Protein AF-B8ACI4-F1 (afdb_monomer_lite)

Foldseek 3Di:
DDDFLLNVLLVQLVVLQVVLVVCVVVVVNVVSVVSPLSSVLSNVVSVCVDPVNVNLCPLVQDQLQDGDPVSCVNNVSPLVVLVVVLVVVCVVDVAQQWFDLDDLEIFGADDQDPVNDDPDLAQEEEADSRHGDHPPRDSLSYGYQHGYPVAERALVSLVVLLVSNVVCVVVVHRHYFYYHGRAEHSLLSQLSNCCVVVNAVASVRSNVSCCVRHVRHDYDPNSVVRRVVNVVVVVPPPPPDPPDDDDDDDDDDDDDDDDDDDDDDDDDDDDDDDDDDDDDDDDDDDDDDDDDDPDDDPVNVVVVVVVVVDDPDPPVVVVVVVVVVVVVVVVVVVVVVVVVVVVVVVVVVD

Structure (mmCIF, N/CA/C/O backbone):
data_AF-B8ACI4-F1
#
_entry.id   AF-B8ACI4-F1
#
loop_
_atom_site.group_PDB
_atom_site.id
_atom_site.type_symbol
_atom_site.label_atom_id
_atom_site.label_alt_id
_atom_site.label_comp_id
_atom_site.label_asym_id
_atom_site.label_entity_id
_atom_site.label_seq_id
_atom_site.pdbx_PDB_ins_code
_atom_site.Cartn_x
_atom_site.Cartn_y
_atom_site.Cartn_z
_atom_site.occupancy
_atom_site.B_iso_or_equiv
_atom_site.auth_seq_id
_atom_site.auth_comp_id
_atom_site.auth_asym_id
_atom_site.auth_atom_id
_atom_site.pdbx_PDB_model_num
ATOM 1 N N . MET A 1 1 ? 10.944 17.095 2.964 1.00 40.41 1 MET A N 1
ATOM 2 C CA . MET A 1 1 ? 9.951 16.377 2.132 1.00 40.41 1 MET A CA 1
ATOM 3 C C . MET A 1 1 ? 10.634 15.151 1.551 1.00 40.41 1 MET A C 1
ATOM 5 O O . MET A 1 1 ? 11.630 15.317 0.860 1.00 40.41 1 MET A O 1
ATOM 9 N N . GLY A 1 2 ? 10.190 13.939 1.897 1.00 54.84 2 GLY A N 1
ATOM 10 C CA . GLY A 1 2 ? 10.775 12.715 1.337 1.00 54.84 2 GLY A CA 1
ATOM 11 C C . GLY A 1 2 ? 10.623 12.677 -0.185 1.00 54.84 2 GLY A C 1
ATOM 12 O O . GLY A 1 2 ? 9.657 13.221 -0.725 1.00 54.84 2 GLY A O 1
ATOM 13 N N . TRP A 1 3 ? 11.580 12.070 -0.885 1.00 63.47 3 TRP A N 1
ATOM 14 C CA . TRP A 1 3 ? 11.459 11.849 -2.323 1.00 63.47 3 TRP A CA 1
ATOM 15 C C . TRP A 1 3 ? 10.308 10.867 -2.573 1.00 63.47 3 TRP A C 1
ATOM 17 O O . TRP A 1 3 ? 10.369 9.719 -2.140 1.00 63.47 3 TRP A O 1
ATOM 27 N N . GLY A 1 4 ? 9.238 11.327 -3.226 1.00 81.44 4 GLY A N 1
ATOM 28 C CA . GLY A 1 4 ? 8.131 10.459 -3.631 1.00 81.44 4 GLY A CA 1
ATOM 29 C C . GLY A 1 4 ? 8.577 9.433 -4.673 1.00 81.44 4 GLY A C 1
ATOM 30 O O . GLY A 1 4 ? 9.551 9.663 -5.398 1.00 81.44 4 GLY A O 1
ATOM 31 N N . ILE A 1 5 ? 7.842 8.322 -4.771 1.00 85.69 5 ILE A N 1
ATOM 32 C CA . ILE A 1 5 ? 8.152 7.224 -5.699 1.00 85.69 5 ILE A CA 1
ATOM 33 C C . ILE A 1 5 ? 8.361 7.717 -7.138 1.00 85.69 5 ILE A C 1
ATOM 35 O O . ILE A 1 5 ? 9.310 7.286 -7.785 1.00 85.69 5 ILE A O 1
ATOM 39 N N . SER A 1 6 ? 7.572 8.689 -7.605 1.00 89.75 6 SER A N 1
ATOM 40 C CA . SER A 1 6 ? 7.694 9.231 -8.962 1.00 89.75 6 SER A CA 1
ATOM 41 C C . SER A 1 6 ? 9.088 9.798 -9.238 1.00 89.75 6 SER A C 1
ATOM 43 O O . SER A 1 6 ? 9.706 9.465 -10.241 1.00 89.75 6 SER A O 1
ATOM 45 N N . ARG A 1 7 ? 9.658 10.582 -8.314 1.00 91.31 7 ARG A N 1
ATOM 46 C CA . ARG A 1 7 ? 10.998 11.173 -8.493 1.00 91.31 7 ARG A CA 1
ATOM 47 C C . ARG A 1 7 ? 12.096 10.114 -8.453 1.00 91.31 7 ARG A C 1
ATOM 49 O O . ARG A 1 7 ? 13.023 10.173 -9.253 1.00 91.31 7 ARG A O 1
ATOM 56 N N . LEU A 1 8 ? 11.985 9.141 -7.545 1.00 91.50 8 LEU A N 1
ATOM 57 C CA . LEU A 1 8 ? 12.956 8.047 -7.428 1.00 91.50 8 LEU A CA 1
ATOM 58 C C . LEU A 1 8 ? 12.958 7.160 -8.675 1.00 91.50 8 LEU A C 1
ATOM 60 O O . LEU A 1 8 ? 14.020 6.825 -9.196 1.00 91.50 8 LEU A O 1
ATOM 64 N N . ILE A 1 9 ? 11.776 6.794 -9.167 1.00 92.62 9 ILE A N 1
ATOM 65 C CA . ILE A 1 9 ? 11.640 5.978 -10.371 1.00 92.62 9 ILE A CA 1
ATOM 66 C C . ILE A 1 9 ? 12.042 6.782 -11.618 1.00 92.62 9 ILE A C 1
ATOM 68 O O . ILE A 1 9 ? 12.730 6.243 -12.480 1.00 92.62 9 ILE A O 1
ATOM 72 N N . GLY A 1 10 ? 11.717 8.077 -11.690 1.00 94.00 10 GLY A N 1
ATOM 73 C CA . GLY A 1 10 ? 12.166 8.961 -12.768 1.00 94.00 10 GLY A CA 1
ATOM 74 C C . GLY A 1 10 ? 13.691 9.101 -12.834 1.00 94.00 10 GLY A C 1
ATOM 75 O O . GLY A 1 10 ? 14.270 9.011 -13.914 1.00 94.00 10 GLY A O 1
ATOM 76 N N . LEU A 1 11 ? 14.364 9.230 -11.685 1.00 94.81 11 LEU A N 1
ATOM 77 C CA . LEU A 1 11 ? 15.829 9.236 -11.630 1.00 94.81 11 LEU A CA 1
ATOM 78 C C . LEU A 1 11 ? 16.411 7.898 -12.107 1.00 94.81 11 LEU A C 1
ATOM 80 O O . LEU A 1 11 ? 17.353 7.887 -12.897 1.00 94.81 11 LEU A O 1
ATOM 84 N N . LYS A 1 12 ? 15.829 6.769 -11.682 1.00 93.31 12 LYS A N 1
ATOM 85 C CA . LYS A 1 12 ? 16.231 5.442 -12.175 1.00 93.31 12 LYS A CA 1
ATOM 86 C C . LYS A 1 12 ? 16.066 5.318 -13.689 1.00 93.31 12 LYS A C 1
ATOM 88 O O . LYS A 1 12 ? 16.959 4.784 -14.338 1.00 93.31 12 LYS A O 1
ATOM 93 N N . ALA A 1 13 ? 14.975 5.843 -14.249 1.00 94.50 13 ALA A N 1
ATOM 94 C CA . ALA A 1 13 ? 14.750 5.853 -15.692 1.00 94.50 13 ALA A CA 1
ATOM 95 C C . ALA A 1 13 ? 15.876 6.594 -16.430 1.00 94.50 13 ALA A C 1
ATOM 97 O O . ALA A 1 13 ? 16.429 6.059 -17.392 1.00 94.50 13 ALA A O 1
ATOM 98 N N . ALA A 1 14 ? 16.266 7.775 -15.937 1.00 95.69 14 ALA A N 1
ATOM 99 C CA . ALA A 1 14 ? 17.363 8.558 -16.506 1.00 95.69 14 ALA A CA 1
ATOM 100 C C . ALA A 1 14 ? 18.716 7.832 -16.402 1.00 95.69 14 ALA A C 1
ATOM 102 O O . ALA A 1 14 ? 19.470 7.800 -17.371 1.00 95.69 14 ALA A O 1
ATOM 103 N N . VAL A 1 15 ? 19.011 7.195 -15.263 1.00 95.44 15 VAL A N 1
ATOM 104 C CA . VAL A 1 15 ? 20.242 6.404 -15.087 1.00 95.44 15 VAL A CA 1
ATOM 105 C C . VAL A 1 15 ? 20.284 5.229 -16.064 1.00 95.44 15 VAL A C 1
ATOM 107 O O . VAL A 1 15 ? 21.291 5.049 -16.745 1.00 95.44 15 VAL A O 1
ATOM 110 N N . PHE A 1 16 ? 19.199 4.458 -16.185 1.00 94.88 16 PHE A N 1
ATOM 111 C CA . PHE A 1 16 ? 19.144 3.346 -17.138 1.00 94.88 16 PHE A CA 1
ATOM 112 C C . PHE A 1 16 ? 19.296 3.810 -18.584 1.00 94.88 16 PHE A C 1
ATOM 114 O O . PHE A 1 16 ? 20.005 3.153 -19.341 1.00 94.88 16 PHE A O 1
ATOM 121 N N . LEU A 1 17 ? 18.713 4.954 -18.949 1.00 95.00 17 LEU A N 1
ATOM 122 C CA . LEU A 1 17 ? 18.869 5.519 -20.288 1.00 95.00 17 LEU A CA 1
ATOM 123 C C . LEU A 1 17 ? 20.322 5.921 -20.570 1.00 95.00 17 LEU A C 1
ATOM 125 O O . LEU A 1 17 ? 20.861 5.576 -21.619 1.00 95.00 17 LEU A O 1
ATOM 129 N N . SER A 1 18 ? 20.982 6.592 -19.623 1.00 94.31 18 SER A N 1
ATOM 130 C CA . SER A 1 18 ? 22.388 6.995 -19.752 1.00 94.31 18 SER A CA 1
ATOM 131 C C . SER A 1 18 ? 23.327 5.793 -19.877 1.00 94.31 18 SER A C 1
ATOM 133 O O . SER A 1 18 ? 24.224 5.788 -20.718 1.00 94.31 18 SER A O 1
ATOM 135 N N . VAL A 1 19 ? 23.103 4.746 -19.076 1.00 94.00 19 VAL A N 1
ATOM 136 C CA . VAL A 1 19 ? 23.884 3.500 -19.146 1.00 94.00 19 VAL A CA 1
ATOM 137 C C . VAL A 1 19 ? 23.613 2.762 -20.460 1.00 94.00 19 VAL A C 1
ATOM 139 O O . VAL A 1 19 ? 24.549 2.281 -21.097 1.00 94.00 19 VAL A O 1
ATOM 142 N N . ALA A 1 20 ? 22.359 2.720 -20.917 1.00 92.88 20 ALA A N 1
ATOM 143 C CA . ALA A 1 20 ? 22.004 2.126 -22.202 1.00 92.88 20 ALA A CA 1
ATOM 144 C C . ALA A 1 20 ? 22.671 2.849 -23.379 1.00 92.88 20 ALA A C 1
ATOM 146 O O . ALA A 1 20 ? 23.167 2.189 -24.295 1.00 92.88 20 ALA A O 1
ATOM 147 N N . TYR A 1 21 ? 22.714 4.184 -23.337 1.00 93.00 21 TYR A N 1
ATOM 148 C CA . TYR A 1 21 ? 23.402 5.011 -24.325 1.00 93.00 21 TYR A CA 1
ATOM 149 C C . TYR A 1 21 ? 24.909 4.736 -24.329 1.00 93.00 21 TYR A C 1
ATOM 151 O O . TYR A 1 21 ? 25.497 4.555 -25.393 1.00 93.00 21 TYR A O 1
ATOM 159 N N . PHE A 1 22 ? 25.532 4.624 -23.152 1.00 92.81 22 PHE A N 1
ATOM 160 C CA . PHE A 1 22 ? 26.946 4.267 -23.039 1.00 92.81 22 PHE A CA 1
ATOM 161 C C . PHE A 1 22 ? 27.249 2.892 -23.655 1.00 92.81 22 PHE A C 1
ATOM 163 O O . PHE A 1 22 ? 28.165 2.782 -24.464 1.00 92.81 22 PHE A O 1
ATOM 170 N N . PHE A 1 23 ? 26.451 1.862 -23.355 1.00 91.62 23 PHE A N 1
ATOM 171 C CA . PHE A 1 23 ? 26.631 0.536 -23.961 1.00 91.62 23 PHE A CA 1
ATOM 172 C C . PHE A 1 23 ? 26.368 0.520 -25.466 1.00 91.62 23 PHE A C 1
ATOM 174 O O . PHE A 1 23 ? 27.063 -0.179 -26.199 1.00 91.62 23 PHE A O 1
ATOM 181 N N . HIS A 1 24 ? 25.412 1.319 -25.941 1.00 89.19 24 HIS A N 1
ATOM 182 C CA . HIS A 1 24 ? 25.164 1.472 -27.371 1.00 89.19 24 HIS A CA 1
ATOM 183 C C . HIS A 1 24 ? 26.378 2.074 -28.096 1.00 89.19 24 HIS A C 1
ATOM 185 O O . HIS A 1 24 ? 26.711 1.639 -29.190 1.00 89.19 24 HIS A O 1
ATOM 191 N N . ARG A 1 25 ? 27.094 3.016 -27.464 1.00 91.06 25 ARG A N 1
ATOM 192 C CA . ARG A 1 25 ? 28.338 3.607 -27.997 1.00 91.06 25 ARG A CA 1
ATOM 193 C C . ARG A 1 25 ? 29.528 2.642 -28.026 1.00 91.06 25 ARG A C 1
ATOM 195 O O . ARG A 1 25 ? 30.501 2.940 -28.708 1.00 91.06 25 ARG A O 1
ATOM 202 N N . LEU A 1 26 ? 29.465 1.541 -27.280 1.00 91.62 26 LEU A N 1
ATOM 203 C CA . LEU A 1 26 ? 30.473 0.475 -27.256 1.00 91.62 26 LEU A CA 1
ATOM 204 C C . LEU A 1 26 ? 30.094 -0.713 -28.163 1.00 91.62 26 LEU A C 1
ATOM 206 O O . LEU A 1 26 ? 30.640 -1.799 -27.992 1.00 91.62 26 LEU A O 1
ATOM 210 N N . ASP A 1 27 ? 29.111 -0.540 -29.055 1.00 89.00 27 ASP A N 1
ATOM 211 C CA . ASP A 1 27 ? 28.550 -1.586 -29.924 1.00 89.00 27 ASP A CA 1
ATOM 212 C C . ASP A 1 27 ? 27.963 -2.804 -29.170 1.00 89.00 27 ASP A C 1
ATOM 214 O O . ASP A 1 27 ? 27.662 -3.847 -29.752 1.00 89.00 27 ASP A O 1
ATOM 218 N N . MET A 1 28 ? 27.691 -2.666 -27.865 1.00 87.00 28 MET A N 1
ATOM 219 C CA . MET A 1 28 ? 27.066 -3.691 -27.018 1.00 87.00 28 MET A CA 1
ATOM 220 C C . MET A 1 28 ? 25.531 -3.614 -27.078 1.00 87.00 28 MET A C 1
ATOM 222 O O . MET A 1 28 ? 24.841 -3.456 -26.065 1.00 87.00 28 MET A O 1
ATOM 226 N N . THR A 1 29 ? 24.970 -3.711 -28.284 1.00 83.44 29 THR A N 1
ATOM 227 C CA . THR A 1 29 ? 23.533 -3.498 -28.545 1.00 83.44 29 THR A CA 1
ATOM 228 C C . THR A 1 29 ? 22.624 -4.468 -27.786 1.00 83.44 29 THR A C 1
ATOM 230 O O . THR A 1 29 ? 21.594 -4.048 -27.258 1.00 83.44 29 THR A O 1
ATOM 233 N N . LEU A 1 30 ? 23.036 -5.731 -27.631 1.00 88.50 30 LEU A N 1
ATOM 234 C CA . LEU A 1 30 ? 22.281 -6.759 -26.903 1.00 88.50 30 LEU A CA 1
ATOM 235 C C . LEU A 1 30 ? 22.032 -6.393 -25.428 1.00 88.50 30 LEU A C 1
ATOM 237 O O . LEU A 1 30 ? 20.969 -6.696 -24.892 1.00 88.50 30 LEU A O 1
ATOM 241 N N . LEU A 1 31 ? 22.972 -5.693 -24.785 1.00 86.25 31 LEU A N 1
ATOM 242 C CA . LEU A 1 31 ? 22.821 -5.232 -23.401 1.00 86.25 31 LEU A CA 1
ATOM 243 C C . LEU A 1 31 ? 22.019 -3.922 -23.303 1.00 86.25 31 LEU A C 1
ATOM 245 O O . LEU A 1 31 ? 21.396 -3.645 -22.279 1.00 86.25 31 LEU A O 1
ATOM 249 N N . SER A 1 32 ? 22.003 -3.122 -24.372 1.00 88.38 32 SER A N 1
ATOM 250 C CA . SER A 1 32 ? 21.311 -1.831 -24.416 1.00 88.38 32 SER A CA 1
ATOM 251 C C . SER A 1 32 ? 19.783 -1.983 -24.468 1.00 88.38 32 SER A C 1
ATOM 253 O O . SER A 1 32 ? 19.078 -1.313 -23.714 1.00 88.38 32 SER A O 1
ATOM 255 N N . PHE A 1 33 ? 19.253 -2.913 -25.274 1.00 90.50 33 PHE A N 1
ATOM 256 C CA . PHE A 1 33 ? 17.802 -3.125 -25.418 1.00 90.50 33 PHE A CA 1
ATOM 257 C C . PHE A 1 33 ? 17.032 -3.334 -24.096 1.00 90.50 33 PHE A C 1
ATOM 259 O O . PHE A 1 33 ? 16.065 -2.601 -23.866 1.00 90.50 33 PHE A O 1
ATOM 266 N N . PRO A 1 34 ? 17.419 -4.262 -23.194 1.00 92.81 34 PRO A N 1
ATOM 267 C CA . PRO A 1 34 ? 16.704 -4.451 -21.930 1.00 92.81 34 PRO A CA 1
ATOM 268 C C . PRO A 1 34 ? 16.800 -3.233 -20.999 1.00 92.81 34 PRO A C 1
ATOM 270 O O . PRO A 1 34 ? 15.865 -2.970 -20.243 1.00 92.81 34 PRO A O 1
ATOM 273 N N . LEU A 1 35 ? 17.888 -2.455 -21.069 1.00 93.00 35 LEU A N 1
ATOM 274 C CA . LEU A 1 35 ? 18.042 -1.224 -20.288 1.00 93.00 35 LEU A CA 1
ATOM 275 C C . LEU A 1 35 ? 17.147 -0.095 -20.810 1.00 93.00 35 LEU A C 1
ATOM 277 O O . LEU A 1 35 ? 16.530 0.605 -20.007 1.00 93.00 35 LEU A O 1
ATOM 281 N N . ILE A 1 36 ? 17.025 0.056 -22.133 1.00 94.00 36 ILE A N 1
ATOM 282 C CA . ILE A 1 36 ? 16.074 0.997 -22.747 1.00 94.00 36 ILE A CA 1
ATOM 283 C C . ILE A 1 36 ? 14.650 0.610 -22.351 1.00 94.00 36 ILE A C 1
ATOM 285 O O . ILE A 1 36 ? 13.890 1.458 -21.891 1.00 94.00 36 ILE A O 1
ATOM 289 N N . TYR A 1 37 ? 14.305 -0.675 -22.458 1.00 94.75 37 TYR A N 1
ATOM 290 C CA . TYR A 1 37 ? 13.001 -1.179 -22.040 1.00 94.75 37 TYR A CA 1
ATOM 291 C C . TYR A 1 37 ? 12.707 -0.856 -20.567 1.00 94.75 37 TYR A C 1
ATOM 293 O O . TYR A 1 37 ? 11.690 -0.235 -20.258 1.00 94.75 37 TYR A O 1
ATOM 301 N N . ALA A 1 38 ? 13.630 -1.183 -19.657 1.00 95.06 38 ALA A N 1
ATOM 302 C CA . ALA A 1 38 ? 13.493 -0.859 -18.240 1.00 95.06 38 ALA A CA 1
ATOM 303 C C . ALA A 1 38 ? 13.378 0.656 -17.987 1.00 95.06 38 ALA A C 1
ATOM 305 O O . ALA A 1 38 ? 12.610 1.072 -17.118 1.00 95.06 38 ALA A O 1
ATOM 306 N N . SER A 1 39 ? 14.099 1.483 -18.753 1.00 96.12 39 SER A N 1
ATOM 307 C CA . SER A 1 39 ? 14.020 2.945 -18.679 1.00 96.12 39 SER A CA 1
ATOM 308 C C . SER A 1 39 ? 12.643 3.471 -19.093 1.00 96.12 39 SER A C 1
ATOM 310 O O . SER A 1 39 ? 12.045 4.251 -18.352 1.00 96.12 39 SER A O 1
ATOM 312 N N . VAL A 1 40 ? 12.097 3.000 -20.220 1.00 96.12 40 VAL A N 1
ATOM 313 C CA . VAL A 1 40 ? 10.762 3.393 -20.702 1.00 96.12 40 VAL A CA 1
ATOM 314 C C . VAL A 1 40 ? 9.689 3.002 -19.688 1.00 96.12 40 VAL A C 1
ATOM 316 O O . VAL A 1 40 ? 8.864 3.835 -19.313 1.00 96.12 40 VAL A O 1
ATOM 319 N N . ILE A 1 41 ? 9.729 1.769 -19.177 1.00 96.06 41 ILE A N 1
ATOM 320 C CA . ILE A 1 41 ? 8.775 1.310 -18.161 1.00 96.06 41 ILE A CA 1
ATOM 321 C C . ILE A 1 41 ? 8.901 2.122 -16.867 1.00 96.06 41 ILE A C 1
ATOM 323 O O . ILE A 1 41 ? 7.888 2.533 -16.297 1.00 96.06 41 ILE A O 1
ATOM 327 N N . ALA A 1 42 ? 10.121 2.417 -16.412 1.00 95.19 42 ALA A N 1
ATOM 328 C CA . ALA A 1 42 ? 10.331 3.280 -15.254 1.00 95.19 42 ALA A CA 1
ATOM 329 C C . ALA A 1 42 ? 9.772 4.693 -15.496 1.00 95.19 42 ALA A C 1
ATOM 331 O O . ALA A 1 42 ? 9.096 5.240 -14.627 1.00 95.19 42 ALA A O 1
ATOM 332 N N . LEU A 1 43 ? 9.966 5.277 -16.679 1.00 95.81 43 LEU A N 1
ATOM 333 C CA . LEU A 1 43 ? 9.394 6.581 -17.012 1.00 95.81 43 LEU A CA 1
ATOM 334 C C . LEU A 1 43 ? 7.857 6.560 -16.966 1.00 95.81 43 LEU A C 1
ATOM 336 O O . LEU A 1 43 ? 7.257 7.450 -16.363 1.00 95.81 43 LEU A O 1
ATOM 340 N N . LEU A 1 44 ? 7.221 5.524 -17.519 1.00 95.31 44 LEU A N 1
ATOM 341 C CA . LEU A 1 44 ? 5.765 5.355 -17.461 1.00 95.31 44 LEU A CA 1
ATOM 342 C C . LEU A 1 44 ? 5.258 5.258 -16.016 1.00 95.31 44 LEU A C 1
ATOM 344 O O . LEU A 1 44 ? 4.319 5.961 -15.641 1.00 95.31 44 LEU A O 1
ATOM 348 N N . VAL A 1 45 ? 5.909 4.446 -15.177 1.00 94.75 45 VAL A N 1
ATOM 349 C CA . VAL A 1 45 ? 5.564 4.322 -13.751 1.00 94.75 45 VAL A CA 1
ATOM 350 C C . VAL A 1 45 ? 5.803 5.638 -13.003 1.00 94.75 45 VAL A C 1
ATOM 352 O O . VAL A 1 45 ? 5.009 6.018 -12.143 1.00 94.75 45 VAL A O 1
ATOM 355 N N . SER A 1 46 ? 6.865 6.374 -13.333 1.00 94.50 46 SER A N 1
ATOM 356 C CA . SER A 1 46 ? 7.149 7.699 -12.768 1.00 94.50 46 SER A CA 1
ATOM 357 C C . SER A 1 46 ? 6.016 8.690 -13.052 1.00 94.50 46 SER A C 1
ATOM 359 O O . SER A 1 46 ? 5.533 9.353 -12.132 1.00 94.50 46 SER A O 1
ATOM 361 N N . ILE A 1 47 ? 5.545 8.734 -14.301 1.00 94.31 47 ILE A N 1
ATOM 362 C CA . ILE A 1 47 ? 4.430 9.586 -14.727 1.00 94.31 47 ILE A CA 1
ATOM 363 C C . ILE A 1 47 ? 3.137 9.155 -14.026 1.00 94.31 47 ILE A C 1
ATOM 365 O O . ILE A 1 47 ? 2.492 9.971 -13.372 1.00 94.31 47 ILE A O 1
ATOM 369 N N . ALA A 1 48 ? 2.777 7.871 -14.079 1.00 94.00 48 ALA A N 1
ATOM 370 C CA . ALA A 1 48 ? 1.527 7.384 -13.490 1.00 94.00 48 ALA A CA 1
ATOM 371 C C . ALA A 1 48 ? 1.474 7.500 -11.962 1.00 94.00 48 ALA A C 1
ATOM 373 O O . ALA A 1 48 ? 0.397 7.661 -11.391 1.00 94.00 48 ALA A O 1
ATOM 374 N N . SER A 1 49 ? 2.627 7.451 -11.295 1.00 92.69 49 SER A N 1
ATOM 375 C CA . SER A 1 49 ? 2.730 7.639 -9.847 1.00 92.69 49 SER A CA 1
ATOM 376 C C . SER A 1 49 ? 2.903 9.101 -9.428 1.00 92.69 49 SER A C 1
ATOM 378 O O . SER A 1 49 ? 3.093 9.366 -8.239 1.00 92.69 49 SER A O 1
ATOM 380 N N . HIS A 1 50 ? 2.872 10.066 -10.355 1.00 91.75 50 HIS A N 1
ATOM 381 C CA . HIS A 1 50 ? 2.964 11.501 -10.070 1.00 91.75 50 HIS A CA 1
ATOM 382 C C . HIS A 1 50 ? 1.714 12.009 -9.315 1.00 91.75 50 HIS A C 1
ATOM 384 O O . HIS A 1 50 ? 0.623 11.529 -9.607 1.00 91.75 50 HIS A O 1
ATOM 390 N N . PRO A 1 51 ? 1.809 12.991 -8.380 1.00 86.81 51 PRO A N 1
ATOM 391 C CA . PRO A 1 51 ? 0.663 13.403 -7.555 1.00 86.81 51 PRO A CA 1
ATOM 392 C C . PRO A 1 51 ? -0.534 13.912 -8.348 1.00 86.81 51 PRO A C 1
ATOM 394 O O . PRO A 1 51 ? -1.660 13.773 -7.899 1.00 86.81 51 PRO A O 1
ATOM 397 N N . SER A 1 52 ? -0.272 14.528 -9.497 1.00 87.44 52 SER A N 1
ATOM 398 C CA . SER A 1 52 ? -1.309 15.102 -10.354 1.00 87.44 52 SER A CA 1
ATOM 399 C C . SER A 1 52 ? -2.035 14.063 -11.210 1.00 87.44 52 SER A C 1
ATOM 401 O O . SER A 1 52 ? -3.075 14.389 -11.762 1.00 87.44 52 SER A O 1
ATOM 403 N N . ILE A 1 53 ? -1.467 12.862 -11.370 1.00 89.19 53 ILE A N 1
ATOM 404 C CA . ILE A 1 53 ? -2.023 11.800 -12.223 1.00 89.19 53 ILE A CA 1
ATOM 405 C C . ILE A 1 53 ? -2.583 10.673 -11.358 1.00 89.19 53 ILE A C 1
ATOM 407 O O . ILE A 1 53 ? -3.719 10.271 -11.569 1.00 89.19 53 ILE A O 1
ATOM 411 N N . ASP A 1 54 ? -1.786 10.187 -10.400 1.00 89.44 54 ASP A N 1
ATOM 412 C CA . ASP A 1 54 ? -2.146 9.172 -9.403 1.00 89.44 54 ASP A CA 1
ATOM 413 C C . ASP A 1 54 ? -3.008 8.029 -9.969 1.00 89.44 54 ASP A C 1
ATOM 415 O O . ASP A 1 54 ? -4.146 7.813 -9.559 1.00 89.44 54 ASP A O 1
ATOM 419 N N . LEU A 1 55 ? -2.457 7.297 -10.946 1.00 91.69 55 LEU A N 1
ATOM 420 C CA . LEU A 1 55 ? -3.150 6.217 -11.653 1.00 91.69 55 LEU A CA 1
ATOM 421 C C . LEU A 1 55 ? -2.630 4.835 -11.209 1.00 91.69 55 LEU A C 1
ATOM 423 O O . LEU A 1 55 ? -1.842 4.214 -11.927 1.00 91.69 55 LEU A O 1
ATOM 427 N N . PRO A 1 56 ? -3.035 4.314 -10.031 1.00 89.88 56 PRO A N 1
ATOM 428 C CA . PRO A 1 56 ? -2.581 3.013 -9.524 1.00 89.88 56 PRO A CA 1
ATOM 429 C C . PRO A 1 56 ? -3.076 1.830 -10.366 1.00 89.88 56 PRO A C 1
ATOM 431 O O . PRO A 1 56 ? -2.518 0.738 -10.290 1.00 89.88 56 PRO A O 1
ATOM 434 N N . LEU A 1 57 ? -4.092 2.047 -11.207 1.00 90.75 57 LEU A N 1
ATOM 435 C CA . LEU A 1 57 ? -4.631 1.045 -12.126 1.00 90.75 57 LEU A CA 1
ATOM 436 C C . LEU A 1 57 ? -3.712 0.748 -13.319 1.00 90.75 57 LEU A C 1
ATOM 438 O O . LEU A 1 57 ? -3.963 -0.225 -14.024 1.00 90.75 57 LEU A O 1
ATOM 442 N N . LEU A 1 58 ? -2.643 1.530 -13.537 1.00 92.75 58 LEU A N 1
ATOM 443 C CA . LEU A 1 58 ? -1.712 1.332 -14.656 1.00 92.75 58 LEU A CA 1
ATOM 444 C C . LEU A 1 58 ? -1.184 -0.110 -14.725 1.00 92.75 58 LEU A C 1
ATOM 446 O O . LEU A 1 58 ? -1.090 -0.683 -15.806 1.00 92.75 58 LEU A O 1
ATOM 450 N N . LEU A 1 59 ? -0.861 -0.702 -13.572 1.00 92.50 59 LEU A N 1
ATOM 451 C CA . LEU A 1 59 ? -0.317 -2.059 -13.500 1.00 92.50 59 LEU A CA 1
ATOM 452 C C . LEU A 1 59 ? -1.381 -3.138 -13.756 1.00 92.50 59 LEU A C 1
ATOM 454 O O . LEU A 1 59 ? -1.052 -4.316 -13.792 1.00 92.50 59 LEU A O 1
ATOM 458 N N . GLY A 1 60 ? -2.656 -2.782 -13.916 1.00 91.31 60 GLY A N 1
ATOM 459 C CA . GLY A 1 60 ? -3.722 -3.736 -14.219 1.00 91.31 60 GLY A CA 1
ATOM 460 C C . GLY A 1 60 ? -4.046 -4.701 -13.077 1.00 91.31 60 GLY A C 1
ATOM 461 O O . GLY A 1 60 ? -4.555 -5.788 -13.338 1.00 91.31 60 GLY A O 1
ATOM 462 N N . LYS A 1 61 ? -3.738 -4.341 -11.822 1.00 93.94 61 LYS A N 1
ATOM 463 C CA . LYS A 1 61 ? -4.100 -5.157 -10.657 1.00 93.94 61 LYS A CA 1
ATOM 464 C C . LYS A 1 61 ? -5.623 -5.226 -10.534 1.00 93.94 61 LYS A C 1
ATOM 466 O O . LYS A 1 61 ? -6.278 -4.197 -10.371 1.00 93.94 61 LYS A O 1
ATOM 471 N N . GLY A 1 62 ? -6.170 -6.436 -10.619 1.00 90.44 62 GLY A N 1
ATOM 472 C CA . GLY A 1 62 ? -7.603 -6.676 -10.480 1.00 90.44 62 GLY A CA 1
ATOM 473 C C . GLY A 1 62 ? -8.101 -6.463 -9.050 1.00 90.44 62 GLY A C 1
ATOM 474 O O . GLY A 1 62 ? -7.323 -6.416 -8.096 1.00 90.44 62 GLY A O 1
ATOM 475 N N . SER A 1 63 ? -9.423 -6.408 -8.878 1.00 89.38 63 SER A N 1
ATOM 476 C CA . SER A 1 63 ? -10.064 -6.380 -7.553 1.00 89.38 63 SER A CA 1
ATOM 477 C C . SER A 1 63 ? -9.751 -7.629 -6.721 1.00 89.38 63 SER A C 1
ATOM 479 O O . SER A 1 63 ? -9.651 -7.542 -5.499 1.00 89.38 63 SER A O 1
ATOM 481 N N . ASN A 1 64 ? -9.516 -8.766 -7.383 1.00 89.06 64 ASN A N 1
ATOM 482 C CA . ASN A 1 64 ? -9.046 -10.007 -6.773 1.00 89.06 64 ASN A CA 1
ATOM 483 C C . ASN A 1 64 ? -7.536 -10.009 -6.466 1.00 89.06 64 ASN A C 1
ATOM 485 O O . ASN A 1 64 ? -7.016 -11.011 -5.988 1.00 89.06 64 ASN A O 1
ATOM 489 N N . GLY A 1 65 ? -6.813 -8.923 -6.752 1.00 88.56 65 GLY A N 1
ATOM 490 C CA . GLY A 1 65 ? -5.393 -8.773 -6.442 1.00 88.56 65 GLY A CA 1
ATOM 491 C C . GLY A 1 65 ? -4.441 -9.552 -7.349 1.00 88.56 65 GLY A C 1
ATOM 492 O O . GLY A 1 65 ? -3.245 -9.604 -7.061 1.00 88.56 65 GLY A O 1
ATOM 493 N N . SER A 1 66 ? -4.941 -10.148 -8.432 1.00 92.12 66 SER A N 1
ATOM 494 C CA . SER A 1 66 ? -4.123 -10.805 -9.452 1.00 92.12 66 SER A CA 1
ATOM 495 C C . SER A 1 66 ? -3.731 -9.831 -10.565 1.00 92.12 66 SER A C 1
ATOM 497 O O . SER A 1 66 ? -4.431 -8.854 -10.840 1.00 92.12 66 SER A O 1
ATOM 499 N N . PHE A 1 67 ? -2.608 -10.122 -11.222 1.00 93.62 67 PHE A N 1
ATOM 500 C CA . PHE A 1 67 ? -2.167 -9.406 -12.417 1.00 93.62 67 PHE A CA 1
ATOM 501 C C . PHE A 1 67 ? -2.438 -10.245 -13.667 1.00 93.62 67 PHE A C 1
ATOM 503 O O . PHE A 1 67 ? -2.137 -11.442 -13.665 1.00 93.62 67 PHE A O 1
ATOM 510 N N . PRO A 1 68 ? -2.949 -9.641 -14.749 1.00 94.38 68 PRO A N 1
ATOM 511 C CA . PRO A 1 68 ? -3.046 -10.316 -16.033 1.00 94.38 68 PRO A CA 1
ATOM 512 C C . PRO A 1 68 ? -1.650 -10.569 -16.623 1.00 94.38 68 PRO A C 1
ATOM 514 O O . PRO A 1 68 ? -0.701 -9.830 -16.356 1.00 94.38 68 PRO A O 1
ATOM 517 N N . VAL A 1 69 ? -1.527 -11.589 -17.477 1.00 94.50 69 VAL A N 1
ATOM 518 C CA . VAL A 1 69 ? -0.241 -11.996 -18.081 1.00 94.50 69 VAL A CA 1
ATOM 519 C C . VAL A 1 69 ? 0.429 -10.845 -18.841 1.00 94.50 69 VAL A C 1
ATOM 521 O O . VAL A 1 69 ? 1.640 -10.664 -18.735 1.00 94.50 69 VAL A O 1
ATOM 524 N N . TRP A 1 70 ? -0.348 -10.014 -19.544 1.00 94.69 70 TRP A N 1
ATOM 525 C CA . TRP A 1 70 ? 0.191 -8.854 -20.262 1.00 94.69 70 TRP A CA 1
ATOM 526 C C . TRP A 1 70 ? 0.884 -7.856 -19.323 1.00 94.69 70 TRP A C 1
ATOM 528 O O . TRP A 1 70 ? 1.897 -7.271 -19.703 1.00 94.69 70 TRP A O 1
ATOM 538 N N . SER A 1 71 ? 0.385 -7.693 -18.092 1.00 94.44 71 SER A N 1
ATOM 539 C CA . SER A 1 71 ? 0.978 -6.785 -17.106 1.00 94.44 71 SER A CA 1
ATOM 540 C C . SER A 1 71 ? 2.316 -7.326 -16.621 1.00 94.44 71 SER A C 1
ATOM 542 O O . SER A 1 71 ? 3.298 -6.589 -16.573 1.00 94.44 71 SER A O 1
ATOM 544 N N . TRP A 1 72 ? 2.397 -8.635 -16.373 1.00 93.81 72 TRP A N 1
ATOM 545 C CA . TRP A 1 72 ? 3.662 -9.284 -16.047 1.00 93.81 72 TRP A CA 1
ATOM 546 C C . TRP A 1 72 ? 4.699 -9.133 -17.153 1.00 93.81 72 TRP A C 1
ATOM 548 O O . TRP A 1 72 ? 5.851 -8.856 -16.846 1.00 93.81 72 TRP A O 1
ATOM 558 N N . ILE A 1 73 ? 4.312 -9.261 -18.423 1.00 93.56 73 ILE A N 1
ATOM 559 C CA . ILE A 1 73 ? 5.242 -9.094 -19.545 1.00 93.56 73 ILE A CA 1
ATOM 560 C C . ILE A 1 73 ? 5.711 -7.636 -19.619 1.00 93.56 73 ILE A C 1
ATOM 562 O O . ILE A 1 73 ? 6.913 -7.379 -19.528 1.00 93.56 73 ILE A O 1
ATOM 566 N N . MET A 1 74 ? 4.771 -6.691 -19.698 1.00 94.38 74 MET A N 1
ATOM 567 C CA . MET A 1 74 ? 5.040 -5.269 -19.939 1.00 94.38 74 MET A CA 1
ATOM 568 C C . MET A 1 74 ? 5.687 -4.549 -18.746 1.00 94.38 74 MET A C 1
ATOM 570 O O . MET A 1 74 ? 6.541 -3.688 -18.921 1.00 94.38 74 MET A O 1
ATOM 574 N N . PHE A 1 75 ? 5.308 -4.892 -17.516 1.00 95.50 75 PHE A N 1
ATOM 575 C CA . PHE A 1 75 ? 5.842 -4.276 -16.299 1.00 95.50 75 PHE A CA 1
ATOM 576 C C . PHE A 1 75 ? 6.841 -5.168 -15.556 1.00 95.50 75 PHE A C 1
ATOM 578 O O . PHE A 1 75 ? 7.262 -4.807 -14.455 1.00 95.50 75 PHE A O 1
ATOM 585 N N . SER A 1 76 ? 7.275 -6.288 -16.152 1.00 94.62 76 SER A N 1
ATOM 586 C CA . SER A 1 76 ? 8.268 -7.210 -15.573 1.00 94.62 76 SER A CA 1
ATOM 587 C C . SER A 1 76 ? 9.464 -6.521 -14.908 1.00 94.62 76 SER A C 1
ATOM 589 O O . SER A 1 76 ? 9.712 -6.838 -13.743 1.00 94.62 76 SER A O 1
ATOM 591 N N . PRO A 1 77 ? 10.191 -5.565 -15.534 1.00 93.69 77 PRO A N 1
ATOM 592 C CA . PRO A 1 77 ? 11.371 -4.979 -14.898 1.00 93.69 77 PRO A CA 1
ATOM 593 C C . PRO A 1 77 ? 11.025 -4.245 -13.599 1.00 93.69 77 PRO A C 1
ATOM 595 O O . PRO A 1 77 ? 11.805 -4.271 -12.651 1.00 93.69 77 PRO A O 1
ATOM 598 N N . PHE A 1 78 ? 9.845 -3.626 -13.523 1.00 93.94 78 PHE A N 1
ATOM 599 C CA . PHE A 1 78 ? 9.391 -2.922 -12.329 1.00 93.94 78 PHE A CA 1
ATOM 600 C C . PHE A 1 78 ? 8.837 -3.882 -11.267 1.00 93.94 78 PHE A C 1
ATOM 602 O O . PHE A 1 78 ? 9.245 -3.809 -10.108 1.00 93.94 78 PHE A O 1
ATOM 609 N N . LEU A 1 79 ? 7.946 -4.802 -11.651 1.00 94.06 79 LEU A N 1
ATOM 610 C CA . LEU A 1 79 ? 7.306 -5.741 -10.724 1.00 94.06 79 LEU A CA 1
ATOM 611 C C . LEU A 1 79 ? 8.332 -6.685 -10.086 1.00 94.06 79 LEU A C 1
ATOM 613 O O . LEU A 1 79 ? 8.366 -6.824 -8.862 1.00 94.06 79 LEU A O 1
ATOM 617 N N . LEU A 1 80 ? 9.231 -7.264 -10.890 1.00 93.38 80 LEU A N 1
ATOM 618 C CA . LEU A 1 80 ? 10.304 -8.126 -10.388 1.00 93.38 80 LEU A CA 1
ATOM 619 C C . LEU A 1 80 ? 11.246 -7.359 -9.458 1.00 93.38 80 LEU A C 1
ATOM 621 O O . LEU A 1 80 ? 11.618 -7.873 -8.403 1.00 93.38 80 LEU A O 1
ATOM 625 N N . PHE A 1 81 ? 11.585 -6.114 -9.810 1.00 93.25 81 PHE A N 1
ATOM 626 C CA . PHE A 1 81 ? 12.414 -5.261 -8.963 1.00 93.25 81 PHE A CA 1
ATOM 627 C C . PHE A 1 81 ? 11.765 -5.022 -7.597 1.00 93.25 81 PHE A C 1
ATOM 629 O O . PHE A 1 81 ? 12.423 -5.196 -6.574 1.00 93.25 81 PHE A O 1
ATOM 636 N N . ILE A 1 82 ? 10.482 -4.651 -7.555 1.00 92.69 82 ILE A N 1
ATOM 637 C CA . ILE A 1 82 ? 9.781 -4.406 -6.291 1.00 92.69 82 ILE A CA 1
ATOM 638 C C . ILE A 1 82 ? 9.673 -5.688 -5.462 1.00 92.69 82 ILE A C 1
ATOM 640 O O . ILE A 1 82 ? 9.944 -5.652 -4.263 1.00 92.69 82 ILE A O 1
ATOM 644 N N . HIS A 1 83 ? 9.336 -6.821 -6.080 1.00 91.75 83 HIS A N 1
ATOM 645 C CA . HIS A 1 83 ? 9.253 -8.109 -5.389 1.00 91.75 83 HIS A CA 1
ATOM 646 C C . HIS A 1 83 ? 10.584 -8.488 -4.743 1.00 91.75 83 HIS A C 1
ATOM 648 O O . HIS A 1 83 ? 10.639 -8.778 -3.545 1.00 91.75 83 HIS A O 1
ATOM 654 N N . LEU A 1 84 ? 11.665 -8.429 -5.523 1.00 92.12 84 LEU A N 1
ATOM 655 C CA . LEU A 1 84 ? 13.007 -8.705 -5.033 1.00 92.12 84 LEU A CA 1
ATOM 656 C C . LEU A 1 84 ? 13.394 -7.723 -3.924 1.00 92.12 84 LEU A C 1
ATOM 658 O O . LEU A 1 84 ? 13.900 -8.138 -2.887 1.00 92.12 84 LEU A O 1
ATOM 662 N N . PHE A 1 85 ? 13.113 -6.433 -4.100 1.00 91.56 85 PHE A N 1
ATOM 663 C CA . PHE A 1 85 ? 13.442 -5.408 -3.117 1.00 91.56 85 PHE A CA 1
ATOM 664 C C . PHE A 1 85 ? 12.693 -5.605 -1.792 1.00 91.56 85 PHE A C 1
ATOM 666 O O . PHE A 1 85 ? 13.297 -5.476 -0.727 1.00 91.56 85 PHE A O 1
ATOM 673 N N . VAL A 1 86 ? 11.410 -5.980 -1.832 1.00 91.19 86 VAL A N 1
ATOM 674 C CA . VAL A 1 86 ? 10.624 -6.289 -0.627 1.00 91.19 86 VAL A CA 1
ATOM 675 C C . VAL A 1 86 ? 11.185 -7.513 0.094 1.00 91.19 86 VAL A C 1
ATOM 677 O O . VAL A 1 86 ? 11.320 -7.480 1.320 1.00 91.19 86 VAL A O 1
ATOM 680 N N . LEU A 1 87 ? 11.550 -8.565 -0.646 1.00 89.62 87 LEU A N 1
ATOM 681 C CA . LEU A 1 87 ? 12.170 -9.765 -0.082 1.00 89.62 87 LEU A CA 1
ATOM 682 C C . LEU A 1 87 ? 13.534 -9.447 0.543 1.00 89.62 87 LEU A C 1
ATOM 684 O O . LEU A 1 87 ? 13.741 -9.734 1.718 1.00 89.62 87 LEU A O 1
ATOM 688 N N . LEU A 1 88 ? 14.433 -8.787 -0.192 1.00 89.75 88 LEU A N 1
ATOM 689 C CA . LEU A 1 88 ? 15.761 -8.402 0.295 1.00 89.75 88 LEU A CA 1
ATOM 690 C C . LEU A 1 88 ? 15.676 -7.505 1.529 1.00 89.75 88 LEU A C 1
ATOM 692 O O . LEU A 1 88 ? 16.343 -7.759 2.529 1.00 89.75 88 LEU A O 1
ATOM 696 N N . ARG A 1 89 ? 14.818 -6.478 1.501 1.00 87.69 89 ARG A N 1
ATOM 697 C CA . ARG A 1 89 ? 14.638 -5.587 2.652 1.00 87.69 89 ARG A CA 1
ATOM 698 C C . ARG A 1 89 ? 14.135 -6.352 3.870 1.00 87.69 89 ARG A C 1
ATOM 700 O O . ARG A 1 89 ? 14.543 -6.017 4.972 1.00 87.69 89 ARG A O 1
ATOM 707 N N . ARG A 1 90 ? 13.286 -7.365 3.684 1.00 85.69 90 ARG A N 1
ATOM 708 C CA . ARG A 1 90 ? 12.807 -8.234 4.767 1.00 85.69 90 ARG A CA 1
ATOM 709 C C . ARG A 1 90 ? 13.904 -9.138 5.324 1.00 85.69 90 ARG A C 1
ATOM 711 O O . ARG A 1 90 ? 13.940 -9.344 6.525 1.00 85.69 90 ARG A O 1
ATOM 718 N N . PHE A 1 91 ? 14.806 -9.644 4.486 1.00 84.75 91 PHE A N 1
ATOM 719 C CA . PHE A 1 91 ? 15.961 -10.408 4.969 1.00 84.75 91 PHE A CA 1
ATOM 720 C C . PHE A 1 91 ? 16.938 -9.537 5.767 1.00 84.75 91 PHE A C 1
ATOM 722 O O . PHE A 1 91 ? 17.495 -9.991 6.758 1.00 84.75 91 PHE A O 1
ATOM 729 N N . VAL A 1 92 ? 17.125 -8.279 5.360 1.00 86.81 92 VAL A N 1
ATOM 730 C CA . VAL A 1 92 ? 18.021 -7.340 6.054 1.00 86.81 92 VAL A CA 1
ATOM 731 C C . VAL A 1 92 ? 17.377 -6.767 7.319 1.00 86.81 92 VAL A C 1
ATOM 733 O O . VAL A 1 92 ? 18.047 -6.574 8.331 1.00 86.81 92 VAL A O 1
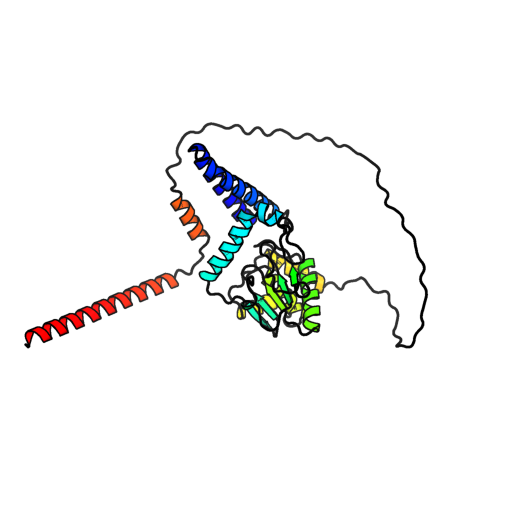ATOM 736 N N . LYS A 1 93 ? 16.078 -6.460 7.275 1.00 81.12 93 LYS A N 1
ATOM 737 C CA . LYS A 1 93 ? 15.329 -5.901 8.399 1.00 81.12 93 LYS A CA 1
ATOM 738 C C . LYS A 1 93 ? 14.493 -6.982 9.064 1.00 81.12 93 LYS A C 1
ATOM 740 O O . LYS A 1 93 ? 13.427 -7.328 8.563 1.00 81.12 93 LYS A O 1
ATOM 745 N N . ASN A 1 94 ? 14.940 -7.438 10.230 1.00 77.12 94 ASN A N 1
ATOM 746 C CA . ASN A 1 94 ? 14.225 -8.411 11.053 1.00 77.12 94 ASN A CA 1
ATOM 747 C C . ASN A 1 94 ? 13.032 -7.765 11.799 1.00 77.12 94 ASN A C 1
ATOM 749 O O . ASN A 1 94 ? 12.981 -7.735 13.025 1.00 77.12 94 ASN A O 1
ATOM 753 N N . GLU A 1 95 ? 12.109 -7.152 11.051 1.00 84.44 95 GLU A N 1
ATOM 754 C CA . GLU A 1 95 ? 10.880 -6.549 11.578 1.00 84.44 95 GLU A CA 1
ATOM 755 C C . GLU A 1 95 ? 9.735 -7.578 11.572 1.00 84.44 95 GLU A C 1
ATOM 757 O O . GLU A 1 95 ? 9.600 -8.330 10.599 1.00 84.44 95 GLU A O 1
ATOM 762 N N . PRO A 1 96 ? 8.855 -7.590 12.594 1.00 88.81 96 PRO A N 1
ATOM 763 C CA . PRO A 1 96 ? 7.691 -8.466 12.593 1.00 88.81 96 PRO A CA 1
ATOM 764 C C . PRO A 1 96 ? 6.797 -8.145 11.391 1.00 88.81 96 PRO A C 1
ATOM 766 O O . PRO A 1 96 ? 6.499 -6.976 11.099 1.00 88.81 96 PRO A O 1
ATOM 769 N N . LEU A 1 97 ? 6.363 -9.189 10.681 1.00 91.88 97 LEU A N 1
ATOM 770 C CA . LEU A 1 97 ? 5.595 -9.031 9.448 1.00 91.88 97 LEU A CA 1
ATOM 771 C C . LEU A 1 97 ? 4.241 -8.369 9.697 1.00 91.88 97 LEU A C 1
ATOM 773 O O . LEU A 1 97 ? 3.827 -7.502 8.927 1.00 91.88 97 LEU A O 1
ATOM 777 N N . TYR A 1 98 ? 3.576 -8.767 10.772 1.00 94.69 98 TYR A N 1
ATOM 778 C CA . TYR A 1 98 ? 2.329 -8.186 11.231 1.00 94.69 98 TYR A CA 1
ATOM 779 C C . TYR A 1 98 ? 2.392 -7.934 12.735 1.00 94.69 98 TYR A C 1
ATOM 781 O O . TYR A 1 98 ? 3.196 -8.524 13.454 1.00 94.69 98 TYR A O 1
ATOM 789 N N . THR A 1 99 ? 1.545 -7.026 13.196 1.00 96.25 99 THR A N 1
ATOM 790 C CA . THR A 1 99 ? 1.399 -6.671 14.604 1.00 96.25 99 THR A CA 1
ATOM 791 C C . THR A 1 99 ? -0.085 -6.549 14.905 1.00 96.25 99 THR A C 1
ATOM 793 O O . THR A 1 99 ? -0.817 -5.919 14.139 1.00 96.25 99 THR A O 1
ATOM 796 N N . GLU A 1 100 ? -0.524 -7.159 16.001 1.00 97.25 100 GLU A N 1
ATOM 797 C CA . GLU A 1 100 ? -1.888 -7.012 16.499 1.00 97.25 100 GLU A CA 1
ATOM 798 C C . GLU A 1 100 ? -2.036 -5.674 17.214 1.00 97.25 100 GLU A C 1
ATOM 800 O O . GLU A 1 100 ? -1.340 -5.406 18.194 1.00 97.25 100 GLU A O 1
ATOM 805 N N . ILE A 1 101 ? -2.920 -4.815 16.711 1.00 97.19 101 ILE A N 1
ATOM 806 C CA . ILE A 1 101 ? -3.156 -3.496 17.304 1.00 97.19 101 ILE A CA 1
ATOM 807 C C . ILE A 1 101 ? -4.321 -3.540 18.286 1.00 97.19 101 ILE A C 1
ATOM 809 O O . ILE A 1 101 ? -4.258 -2.910 19.338 1.00 97.19 101 ILE A O 1
ATOM 813 N N . ALA A 1 102 ? -5.334 -4.339 17.990 1.00 95.12 102 ALA A N 1
ATOM 814 C CA . ALA A 1 102 ? -6.452 -4.642 18.869 1.00 95.12 102 ALA A CA 1
ATOM 815 C C . ALA A 1 102 ? -6.916 -6.075 18.597 1.00 95.12 102 ALA A C 1
ATOM 817 O O . ALA A 1 102 ? -6.491 -6.660 17.603 1.00 95.12 102 ALA A O 1
ATOM 818 N N . ASP A 1 103 ? -7.778 -6.609 19.459 1.00 94.75 103 ASP A N 1
ATOM 819 C CA . ASP A 1 103 ? -8.271 -7.986 19.373 1.00 94.75 103 ASP A CA 1
ATOM 820 C C . ASP A 1 103 ? -8.783 -8.338 17.963 1.00 94.75 103 ASP A C 1
ATOM 822 O O . ASP A 1 103 ? -9.790 -7.805 17.484 1.00 94.75 103 ASP A O 1
ATOM 826 N N . GLY A 1 104 ? -8.049 -9.205 17.261 1.00 95.00 104 GLY A N 1
ATOM 827 C CA . GLY A 1 104 ? -8.344 -9.639 15.895 1.00 95.00 104 GLY A CA 1
ATOM 8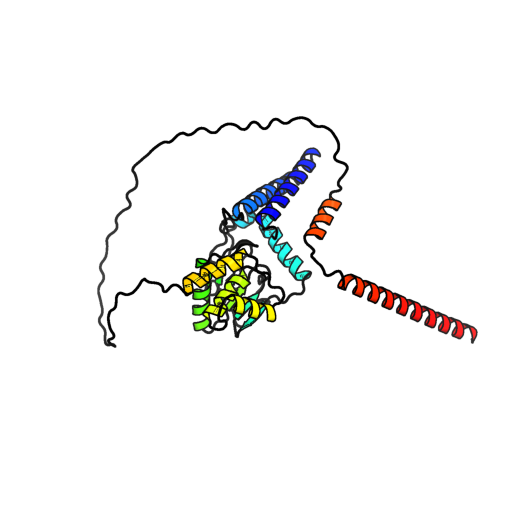28 C C . GLY A 1 104 ? -8.216 -8.540 14.826 1.00 95.00 104 GLY A C 1
ATOM 829 O O . GLY A 1 104 ? -8.880 -8.612 13.785 1.00 95.00 104 GLY A O 1
ATOM 830 N N . VAL A 1 105 ? -7.408 -7.506 15.072 1.00 97.31 105 VAL A N 1
ATOM 831 C CA . VAL A 1 105 ? -7.124 -6.398 14.147 1.00 97.31 105 VAL A CA 1
ATOM 832 C C . VAL A 1 105 ? -5.611 -6.235 13.988 1.00 97.31 105 VAL A C 1
ATOM 834 O O . VAL A 1 105 ? -4.902 -5.787 14.891 1.00 97.31 105 VAL A O 1
ATOM 837 N N . TYR A 1 106 ? -5.112 -6.564 12.798 1.00 97.88 106 TYR A N 1
ATOM 838 C CA . TYR A 1 106 ? -3.687 -6.683 12.500 1.00 97.88 106 TYR A CA 1
ATOM 839 C C . TYR A 1 106 ? -3.244 -5.691 11.420 1.00 97.88 106 TYR A C 1
ATOM 841 O O . TYR A 1 106 ? -3.939 -5.486 10.424 1.00 97.88 106 TYR A O 1
ATOM 849 N N . VAL A 1 107 ? -2.044 -5.122 11.563 1.00 97.69 107 VAL A N 1
ATOM 850 C CA . VAL A 1 107 ? -1.398 -4.280 10.537 1.00 97.69 107 VAL A CA 1
ATOM 851 C C . VAL A 1 107 ? -0.021 -4.826 10.173 1.00 97.69 107 VAL A C 1
ATOM 853 O O . VAL A 1 107 ? 0.702 -5.305 11.047 1.00 97.69 107 VAL A O 1
ATOM 856 N N . GLY A 1 108 ? 0.377 -4.772 8.897 1.00 95.69 108 GLY A N 1
ATOM 857 C CA . GLY A 1 108 ? 1.667 -5.344 8.500 1.00 95.69 108 GLY A CA 1
ATOM 858 C C . GLY A 1 108 ? 2.130 -5.138 7.058 1.00 95.69 108 GLY A C 1
ATOM 859 O O . GLY A 1 108 ? 1.609 -4.312 6.307 1.00 95.69 108 GLY A O 1
ATOM 860 N N . GLY A 1 109 ? 3.192 -5.858 6.705 1.00 94.88 109 GLY A N 1
ATOM 861 C CA . GLY A 1 109 ? 3.771 -5.913 5.362 1.00 94.88 109 GLY A CA 1
ATOM 862 C C . GLY A 1 109 ? 3.205 -7.051 4.514 1.00 94.88 109 GLY A C 1
ATOM 863 O O . GLY A 1 109 ? 2.436 -7.872 4.981 1.00 94.88 109 GLY A O 1
ATOM 864 N N . TRP A 1 110 ? 3.602 -7.126 3.250 1.00 94.50 110 TRP A N 1
ATOM 865 C CA . TRP A 1 110 ? 2.964 -8.029 2.293 1.00 94.50 110 TRP A CA 1
ATOM 866 C C . TRP A 1 110 ? 3.171 -9.523 2.636 1.00 94.50 110 TRP A C 1
ATOM 868 O O . TRP A 1 110 ? 4.327 -9.972 2.723 1.00 94.50 110 TRP A O 1
ATOM 878 N N . PRO A 1 111 ? 2.097 -10.315 2.821 1.00 89.31 111 PRO A N 1
ATOM 879 C CA . PRO A 1 111 ? 2.200 -11.740 3.118 1.00 89.31 111 PRO A CA 1
ATOM 880 C C . PRO A 1 111 ? 2.440 -12.524 1.823 1.00 89.31 111 PRO A C 1
ATOM 882 O O . PRO A 1 111 ? 1.530 -12.782 1.042 1.00 89.31 111 PRO A O 1
ATOM 885 N N . SER A 1 112 ? 3.684 -12.928 1.580 1.00 80.44 112 SER A N 1
ATOM 886 C CA . SER A 1 112 ? 4.011 -13.717 0.386 1.00 80.44 112 SER A CA 1
ATOM 887 C C . SER A 1 112 ? 3.516 -15.174 0.463 1.00 80.44 112 SER A C 1
ATOM 889 O O . SER A 1 112 ? 3.533 -15.863 -0.549 1.00 80.44 112 SER A O 1
ATOM 891 N N . SER A 1 113 ? 3.124 -15.665 1.646 1.00 77.00 113 SER A N 1
ATOM 892 C CA . SER A 1 113 ? 2.638 -17.034 1.898 1.00 77.00 113 SER A CA 1
ATOM 893 C C . SER A 1 113 ? 1.602 -17.065 3.036 1.00 77.00 113 SER A C 1
ATOM 895 O O . SER A 1 113 ? 1.463 -16.085 3.767 1.00 77.00 113 SER A O 1
ATOM 897 N N . VAL A 1 114 ? 0.879 -18.183 3.198 1.00 73.69 114 VAL A N 1
ATOM 898 C CA . VAL A 1 114 ? -0.152 -18.368 4.254 1.00 73.69 114 VAL A CA 1
ATOM 899 C C . VAL A 1 114 ? 0.438 -18.385 5.648 1.00 73.69 114 VAL A C 1
ATOM 901 O O . VAL A 1 114 ? -0.119 -17.782 6.550 1.00 73.69 114 VAL A O 1
ATOM 904 N N . GLU A 1 115 ? 1.592 -19.027 5.812 1.00 76.88 115 GLU A N 1
ATOM 905 C CA . GLU A 1 115 ? 2.333 -19.116 7.082 1.00 76.88 115 GLU A CA 1
ATOM 906 C C . GLU A 1 115 ? 2.671 -17.738 7.668 1.00 76.88 115 GLU A C 1
ATOM 908 O O . GLU A 1 115 ? 3.069 -17.599 8.818 1.00 76.88 115 GLU A O 1
ATOM 913 N N . ARG A 1 116 ? 2.557 -16.711 6.828 1.00 82.19 116 ARG A N 1
ATOM 914 C CA . ARG A 1 116 ? 2.867 -15.317 7.098 1.00 82.19 116 ARG A CA 1
ATOM 915 C C . ARG A 1 116 ? 1.610 -14.464 7.311 1.00 82.19 116 ARG A C 1
ATOM 917 O O . ARG A 1 116 ? 1.728 -13.247 7.443 1.00 82.19 116 ARG A O 1
ATOM 924 N N . LEU A 1 117 ? 0.424 -15.071 7.323 1.00 88.88 117 LEU A N 1
ATOM 925 C CA . LEU A 1 117 ? -0.825 -14.412 7.690 1.00 88.88 117 LEU A CA 1
ATOM 926 C C . LEU A 1 117 ? -1.055 -14.492 9.206 1.00 88.88 117 LEU A C 1
ATOM 928 O O . LEU A 1 117 ? -0.631 -15.459 9.839 1.00 88.88 117 LEU A O 1
ATOM 932 N N . PRO A 1 118 ? -1.759 -13.505 9.787 1.00 89.56 118 PRO A N 1
ATOM 933 C CA . PRO A 1 118 ? -2.309 -13.638 11.129 1.00 89.56 118 PRO A CA 1
ATOM 934 C C . PRO A 1 118 ? -3.187 -14.896 11.272 1.00 89.56 118 PRO A C 1
ATOM 936 O O . PRO A 1 118 ? -3.745 -15.370 10.275 1.00 89.56 118 PRO A O 1
ATOM 939 N N . PRO A 1 119 ? -3.335 -15.432 12.495 1.00 86.81 119 PRO A N 1
ATOM 940 C CA . PRO A 1 119 ? -4.139 -16.626 12.739 1.00 86.81 119 PRO A CA 1
ATOM 941 C C . PRO A 1 119 ? -5.622 -16.409 12.389 1.00 86.81 119 PRO A C 1
ATOM 943 O O . PRO A 1 119 ? -6.124 -15.285 12.411 1.00 86.81 119 PRO A O 1
ATOM 946 N N . GLY A 1 120 ? -6.334 -17.503 12.097 1.00 83.31 120 GLY A N 1
ATOM 947 C CA . GLY A 1 120 ? -7.795 -17.491 11.943 1.00 83.31 120 GLY A CA 1
ATOM 948 C C . GLY A 1 120 ? -8.326 -16.996 10.592 1.00 83.31 120 GLY A C 1
ATOM 949 O O . GLY A 1 120 ? -9.432 -16.467 10.547 1.00 83.31 120 GLY A O 1
ATOM 950 N N . GLU A 1 121 ? -7.558 -17.152 9.506 1.00 88.50 121 GLU A N 1
ATOM 951 C CA . GLU A 1 121 ? -7.964 -16.790 8.132 1.00 88.50 121 GLU A CA 1
ATOM 952 C C . GLU A 1 121 ? -8.545 -15.365 8.014 1.00 88.50 121 GLU A C 1
ATOM 954 O O . GLU A 1 121 ? -9.727 -15.172 7.689 1.00 88.50 121 GLU A O 1
ATOM 959 N N . PRO A 1 122 ? -7.724 -14.337 8.283 1.00 93.69 122 PRO A N 1
ATOM 960 C CA . PRO A 1 122 ? -8.205 -12.971 8.375 1.00 93.69 122 PRO A CA 1
ATOM 961 C C . PRO A 1 122 ? -8.750 -12.464 7.036 1.00 93.69 122 PRO A C 1
ATOM 963 O O . PRO A 1 122 ? -8.293 -12.831 5.953 1.00 93.69 122 PRO A O 1
ATOM 966 N N . ALA A 1 123 ? -9.698 -11.539 7.120 1.00 96.25 123 ALA A N 1
ATOM 967 C CA . ALA A 1 123 ? -10.096 -10.693 6.012 1.00 96.25 123 ALA A CA 1
ATOM 968 C C . ALA A 1 123 ? -8.977 -9.683 5.706 1.00 96.25 123 ALA A C 1
ATOM 970 O O . ALA A 1 123 ? -8.604 -8.876 6.557 1.00 96.25 123 ALA A O 1
ATOM 971 N N . VAL A 1 124 ? -8.434 -9.729 4.493 1.00 97.06 124 VAL A N 1
ATOM 972 C CA . VAL A 1 124 ? -7.233 -9.002 4.085 1.00 97.06 124 VAL A CA 1
ATOM 973 C C . VAL A 1 124 ? -7.585 -7.751 3.285 1.00 97.06 124 VAL A C 1
ATOM 975 O O . VAL A 1 124 ? -8.225 -7.832 2.239 1.00 97.06 124 VAL A O 1
ATOM 978 N N . ILE A 1 125 ? -7.107 -6.599 3.748 1.00 98.00 125 ILE A N 1
ATOM 979 C CA . ILE A 1 125 ? -7.093 -5.341 3.002 1.00 98.00 125 ILE A CA 1
ATOM 980 C C . ILE A 1 125 ? -5.673 -5.104 2.496 1.00 98.00 125 ILE A C 1
ATOM 982 O O . ILE A 1 125 ? -4.738 -4.924 3.279 1.00 98.00 125 ILE A O 1
ATOM 986 N N . ASP A 1 126 ? -5.526 -5.073 1.179 1.00 97.44 126 ASP A N 1
ATOM 987 C CA . ASP A 1 126 ? -4.259 -4.867 0.494 1.00 97.44 126 ASP A CA 1
ATOM 988 C C . ASP A 1 126 ? -4.170 -3.444 -0.048 1.00 97.44 126 ASP A C 1
ATOM 990 O O . ASP A 1 126 ? -4.858 -3.083 -1.000 1.00 97.44 126 ASP A O 1
ATOM 994 N N . CYS A 1 127 ? -3.292 -2.637 0.539 1.00 97.38 127 CYS A N 1
ATOM 995 C CA . CYS A 1 127 ? -3.082 -1.251 0.139 1.00 97.38 127 CYS A CA 1
ATOM 996 C C . CYS A 1 127 ? -1.997 -1.080 -0.943 1.00 97.38 127 CYS A C 1
ATOM 998 O O . CYS A 1 127 ? -1.378 -0.018 -1.027 1.00 97.38 127 CYS A O 1
ATOM 1000 N N . THR A 1 128 ? -1.678 -2.122 -1.716 1.00 96.50 128 THR A N 1
ATOM 1001 C CA . THR A 1 128 ? -0.655 -2.079 -2.775 1.00 96.50 128 THR A CA 1
ATOM 1002 C C . THR A 1 128 ? -1.275 -2.142 -4.161 1.00 96.50 128 THR A C 1
ATOM 1004 O O . THR A 1 128 ? -2.252 -2.852 -4.389 1.00 96.50 128 THR A O 1
ATOM 1007 N N . CYS A 1 129 ? -0.698 -1.418 -5.116 1.00 95.38 129 CYS A N 1
ATOM 1008 C CA . CYS A 1 129 ? -1.002 -1.606 -6.537 1.00 95.38 129 CYS A CA 1
ATOM 1009 C C . CYS A 1 129 ? 0.029 -2.511 -7.225 1.00 95.38 129 CYS A C 1
ATOM 1011 O O . CYS A 1 129 ? -0.219 -2.987 -8.325 1.00 95.38 129 CYS A O 1
ATOM 1013 N N . GLU A 1 130 ? 1.172 -2.738 -6.575 1.00 95.12 130 GLU A N 1
ATOM 1014 C CA . GLU A 1 130 ? 2.381 -3.318 -7.155 1.00 95.12 130 GLU A CA 1
ATOM 1015 C C . GLU A 1 130 ? 2.695 -4.753 -6.707 1.00 95.12 130 GLU A C 1
ATOM 1017 O O . GLU A 1 130 ? 3.531 -5.399 -7.327 1.00 95.12 130 GLU A O 1
ATOM 1022 N N . LEU A 1 131 ? 2.040 -5.262 -5.656 1.00 94.56 131 LEU A N 1
ATOM 1023 C CA . LEU A 1 131 ? 2.250 -6.623 -5.143 1.00 94.56 131 LEU A CA 1
ATOM 1024 C C . LEU A 1 131 ? 0.997 -7.481 -5.363 1.00 94.56 131 LEU A C 1
ATOM 1026 O O . LEU A 1 131 ? -0.108 -6.978 -5.161 1.00 94.56 131 LEU A O 1
ATOM 1030 N N . PRO A 1 132 ? 1.117 -8.756 -5.770 1.00 93.44 132 PRO A N 1
ATOM 1031 C CA . PRO A 1 132 ? -0.033 -9.620 -5.997 1.00 93.44 132 PRO A CA 1
ATOM 1032 C C . PRO A 1 132 ? -0.594 -10.178 -4.689 1.00 93.44 132 PRO A C 1
ATOM 1034 O O . PRO A 1 132 ? 0.127 -10.376 -3.709 1.00 93.44 132 PRO A O 1
ATOM 1037 N N . ARG A 1 133 ? -1.879 -10.525 -4.701 1.00 92.50 133 ARG A N 1
ATOM 1038 C CA . ARG A 1 133 ? -2.497 -11.340 -3.651 1.00 92.50 133 ARG A CA 1
ATOM 1039 C C . ARG A 1 133 ? -1.839 -12.725 -3.601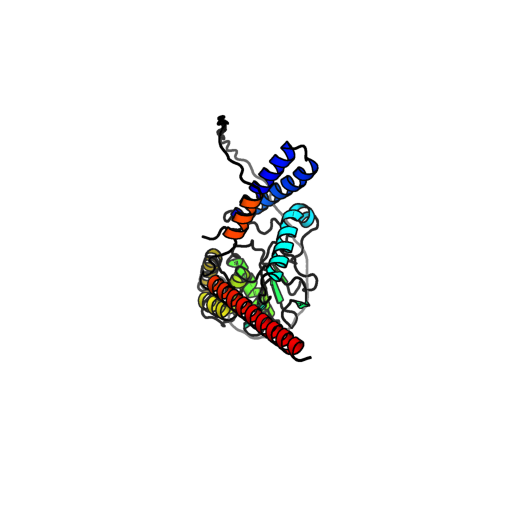 1.00 92.50 133 ARG A C 1
ATOM 1041 O O . ARG A 1 133 ? -1.555 -13.322 -4.639 1.00 92.50 133 ARG A O 1
ATOM 1048 N N . SER A 1 134 ? -1.651 -13.265 -2.396 1.00 87.06 134 SER A N 1
ATOM 1049 C CA . SER A 1 134 ? -1.295 -14.678 -2.226 1.00 87.06 134 SER A CA 1
ATOM 1050 C C . SER A 1 134 ? -2.463 -15.569 -2.665 1.00 87.06 134 SER A C 1
ATOM 1052 O O . SER A 1 134 ? -3.596 -15.352 -2.229 1.00 87.06 134 SER A O 1
ATOM 1054 N N . SER A 1 135 ? -2.209 -16.565 -3.520 1.00 82.69 135 SER A N 1
ATOM 1055 C CA . SER A 1 135 ? -3.243 -17.423 -4.133 1.00 82.69 135 SER A CA 1
ATOM 1056 C C . SER A 1 135 ? -4.169 -18.097 -3.118 1.00 82.69 135 SER A C 1
ATOM 1058 O O . SER A 1 135 ? -5.326 -18.370 -3.418 1.00 82.69 135 SER A O 1
ATOM 1060 N N . THR A 1 136 ? -3.673 -18.294 -1.907 1.00 80.81 136 THR A N 1
ATOM 1061 C CA . THR A 1 136 ? -4.321 -18.958 -0.780 1.00 80.81 136 THR A CA 1
ATOM 1062 C C . THR A 1 136 ? -5.333 -18.100 -0.023 1.00 80.81 136 THR A C 1
ATOM 1064 O O . THR A 1 136 ? -6.162 -18.635 0.706 1.00 80.81 136 THR A O 1
ATOM 1067 N N . ILE A 1 137 ? -5.297 -16.775 -0.183 1.00 86.12 137 ILE A N 1
ATOM 1068 C CA . ILE A 1 137 ? -6.300 -15.882 0.406 1.00 86.12 137 ILE A CA 1
ATOM 1069 C C . ILE A 1 137 ? -7.577 -15.991 -0.430 1.00 86.12 137 ILE A C 1
ATOM 1071 O O . ILE A 1 137 ? -7.556 -15.679 -1.616 1.00 86.12 137 ILE A O 1
ATOM 1075 N N . SER A 1 138 ? -8.701 -16.389 0.165 1.00 86.12 138 SER A N 1
ATOM 1076 C CA . SER A 1 138 ? -9.986 -16.418 -0.549 1.00 86.12 138 SER A CA 1
ATOM 1077 C C . SER A 1 138 ? -10.353 -15.034 -1.098 1.00 86.12 138 SER A C 1
ATOM 1079 O O . SER A 1 138 ? -10.246 -14.035 -0.386 1.00 86.12 138 SER A O 1
ATOM 1081 N N . GLU A 1 139 ? -10.857 -14.974 -2.334 1.00 86.50 139 GLU A N 1
ATOM 1082 C CA . GLU A 1 139 ? -11.324 -13.722 -2.950 1.00 86.50 139 GLU A CA 1
ATOM 1083 C C . GLU A 1 139 ? -12.424 -13.048 -2.116 1.00 86.50 139 GLU A C 1
ATOM 1085 O O . GLU A 1 139 ? -12.442 -11.828 -1.972 1.00 86.50 139 GLU A O 1
ATOM 1090 N N . ASN A 1 140 ? -13.271 -13.839 -1.450 1.00 87.12 140 ASN A N 1
ATOM 1091 C CA . ASN A 1 140 ? -14.330 -13.333 -0.573 1.00 87.12 140 ASN A CA 1
ATOM 1092 C C . ASN A 1 140 ? -13.797 -12.660 0.701 1.00 87.12 140 ASN A C 1
ATOM 1094 O O . ASN A 1 140 ? -14.526 -11.906 1.354 1.00 87.12 140 ASN A O 1
ATOM 1098 N N . SER A 1 141 ? -12.552 -12.943 1.079 1.00 92.94 141 SER A N 1
ATOM 1099 C CA . SER A 1 141 ? -11.862 -12.382 2.242 1.00 92.94 141 SER A CA 1
ATOM 1100 C C . SER A 1 141 ? -10.776 -11.389 1.825 1.00 92.94 141 SER A C 1
ATOM 1102 O O . SER A 1 141 ? -9.895 -11.107 2.626 1.00 92.94 141 SER A O 1
ATOM 1104 N N . TYR A 1 142 ? -10.819 -10.852 0.605 1.00 96.19 142 TYR A N 1
ATOM 1105 C CA . TYR A 1 142 ? -9.805 -9.935 0.097 1.00 96.19 142 TYR A CA 1
ATOM 1106 C C . TYR A 1 142 ? -10.421 -8.642 -0.442 1.00 96.19 142 TYR A C 1
ATOM 1108 O O . TYR A 1 142 ? -11.430 -8.661 -1.144 1.00 96.19 142 TYR A O 1
ATOM 1116 N N . LEU A 1 143 ? -9.785 -7.513 -0.135 1.00 97.12 143 LEU A N 1
ATOM 1117 C CA . LEU A 1 143 ? -10.109 -6.210 -0.698 1.00 97.12 143 LEU A CA 1
ATOM 1118 C C . LEU A 1 143 ? -8.829 -5.502 -1.147 1.00 97.12 143 LEU A C 1
ATOM 1120 O O . LEU A 1 143 ? -7.956 -5.206 -0.332 1.00 97.12 143 LEU A O 1
ATOM 1124 N N . CYS A 1 144 ? -8.748 -5.168 -2.434 1.00 96.88 144 CYS A N 1
ATOM 1125 C CA . CYS A 1 144 ? -7.663 -4.350 -2.967 1.00 96.88 144 CYS A CA 1
ATOM 1126 C C . CYS A 1 144 ? -8.001 -2.856 -2.877 1.00 96.88 144 CYS A C 1
ATOM 1128 O O . CYS A 1 144 ? -8.929 -2.372 -3.523 1.00 96.88 144 CYS A O 1
ATOM 1130 N N . VAL A 1 145 ? -7.179 -2.110 -2.145 1.00 96.88 145 VAL A N 1
ATOM 1131 C CA . VAL A 1 145 ? -7.131 -0.646 -2.130 1.00 96.88 145 VAL A CA 1
ATOM 1132 C C . VAL A 1 145 ? -5.852 -0.229 -2.853 1.00 96.88 145 VAL A C 1
ATOM 1134 O O . VAL A 1 145 ? -4.821 0.045 -2.244 1.00 96.88 145 VAL A O 1
ATOM 1137 N N . ALA A 1 146 ? -5.889 -0.257 -4.186 1.00 95.31 146 ALA A N 1
ATOM 1138 C CA . ALA A 1 146 ? -4.699 -0.028 -5.001 1.00 95.31 146 ALA A CA 1
ATOM 1139 C C . ALA A 1 146 ? -4.145 1.389 -4.764 1.00 95.31 146 ALA A C 1
ATOM 1141 O O . ALA A 1 146 ? -4.798 2.385 -5.069 1.00 95.31 146 ALA A O 1
ATOM 1142 N N . THR A 1 147 ? -2.940 1.485 -4.202 1.00 95.25 147 THR A N 1
ATOM 1143 C CA . THR A 1 147 ? -2.287 2.759 -3.874 1.00 95.25 147 THR A CA 1
ATOM 1144 C C . THR A 1 147 ? -0.786 2.641 -4.106 1.00 95.25 147 THR A C 1
ATOM 1146 O O . THR A 1 147 ? -0.145 1.726 -3.583 1.00 95.25 147 THR A O 1
ATOM 1149 N N . TRP A 1 148 ? -0.216 3.585 -4.857 1.00 94.56 148 TRP A N 1
ATOM 1150 C CA . TRP A 1 148 ? 1.228 3.668 -5.088 1.00 94.56 148 TRP A CA 1
ATOM 1151 C C . TRP A 1 148 ? 2.005 3.868 -3.789 1.00 94.56 148 TRP A C 1
ATOM 1153 O O . TRP A 1 148 ? 1.558 4.572 -2.884 1.00 94.56 148 TRP A O 1
ATOM 1163 N N . ASP A 1 149 ? 3.220 3.326 -3.706 1.00 89.38 149 ASP A N 1
ATOM 1164 C CA . ASP A 1 149 ? 4.078 3.600 -2.556 1.00 89.38 149 ASP A CA 1
ATOM 1165 C C . ASP A 1 149 ? 4.325 5.106 -2.388 1.00 89.38 149 ASP A C 1
ATOM 1167 O O . ASP A 1 149 ? 4.374 5.858 -3.360 1.00 89.38 149 ASP A O 1
ATOM 1171 N N . THR A 1 150 ? 4.448 5.569 -1.145 1.00 89.12 150 THR A N 1
ATOM 1172 C CA . THR A 1 150 ? 4.497 7.000 -0.770 1.00 89.12 150 THR A CA 1
ATOM 1173 C C . THR A 1 150 ? 3.231 7.826 -1.072 1.00 89.12 150 THR A C 1
ATOM 1175 O O . THR A 1 150 ? 3.203 9.008 -0.724 1.00 89.12 150 THR A O 1
ATOM 1178 N N . ARG A 1 151 ? 2.173 7.240 -1.651 1.00 92.25 151 ARG A N 1
ATOM 1179 C CA . ARG A 1 151 ? 0.843 7.862 -1.801 1.00 92.25 151 ARG A CA 1
ATOM 1180 C C . ARG A 1 151 ? -0.110 7.445 -0.700 1.00 92.25 151 ARG A C 1
ATOM 1182 O O . ARG A 1 151 ? 0.159 6.489 0.019 1.00 92.25 151 ARG A O 1
ATOM 1189 N N . ALA A 1 152 ? -1.218 8.170 -0.599 1.00 93.94 152 ALA A N 1
ATOM 1190 C CA . ALA A 1 152 ? -2.292 7.873 0.330 1.00 93.94 152 ALA A CA 1
ATOM 1191 C C . ALA A 1 152 ? -3.516 7.324 -0.412 1.00 93.94 152 ALA A C 1
ATOM 1193 O O . ALA A 1 152 ? -3.828 7.838 -1.486 1.00 93.94 152 ALA A O 1
ATOM 1194 N N . PRO A 1 153 ? -4.209 6.317 0.150 1.00 95.75 153 PRO A N 1
ATOM 1195 C CA . PRO A 1 153 ? -5.545 5.957 -0.308 1.00 95.75 153 PRO A CA 1
ATOM 1196 C C . PRO A 1 153 ? -6.470 7.164 -0.181 1.00 95.75 153 PRO A C 1
ATOM 1198 O O . PRO A 1 153 ? -6.375 7.882 0.808 1.00 95.75 153 PRO A O 1
ATOM 1201 N N . GLN A 1 154 ? -7.363 7.373 -1.144 1.00 94.94 154 GLN A N 1
ATOM 1202 C CA . GLN A 1 154 ? -8.303 8.496 -1.128 1.00 94.94 154 GLN A CA 1
ATOM 1203 C C . GLN A 1 154 ? -9.323 8.359 0.019 1.00 94.94 154 GLN A C 1
ATOM 1205 O O . GLN A 1 154 ? -9.665 7.229 0.381 1.00 94.94 154 GLN A O 1
ATOM 1210 N N . PRO A 1 155 ? -9.905 9.456 0.542 1.00 96.25 155 PRO A N 1
ATOM 1211 C CA . PRO A 1 155 ? -10.874 9.394 1.643 1.00 96.25 155 PRO A CA 1
ATOM 1212 C C . PRO A 1 155 ? -12.049 8.432 1.397 1.00 96.25 155 PRO A C 1
ATOM 1214 O O . PRO A 1 155 ? -12.461 7.703 2.295 1.00 96.25 155 PRO A O 1
ATOM 1217 N N . SER A 1 156 ? -12.555 8.364 0.162 1.00 95.31 156 SER A N 1
ATOM 1218 C CA . SER A 1 156 ? -13.617 7.426 -0.231 1.00 95.31 156 SER A CA 1
ATOM 1219 C C . SER A 1 156 ? -13.161 5.962 -0.239 1.00 95.31 156 SER A C 1
ATOM 1221 O O . SER A 1 156 ? -13.937 5.067 0.097 1.00 95.31 156 SER A O 1
ATOM 1223 N N . GLN A 1 157 ? -11.901 5.702 -0.596 1.00 96.25 157 GLN A N 1
ATOM 1224 C CA . GLN A 1 157 ? -11.306 4.367 -0.551 1.00 96.25 157 GLN A CA 1
ATOM 1225 C C . GLN A 1 157 ? -11.065 3.921 0.893 1.00 96.25 157 GLN A C 1
ATOM 1227 O O . GLN A 1 157 ? -11.325 2.763 1.211 1.00 96.25 157 GLN A O 1
ATOM 1232 N N . ILE A 1 158 ? -10.620 4.841 1.759 1.00 97.94 158 ILE A N 1
ATOM 1233 C CA . ILE A 1 158 ? -10.507 4.611 3.204 1.00 97.94 158 ILE A CA 1
ATOM 1234 C C . ILE A 1 158 ? -11.877 4.219 3.760 1.00 97.94 158 ILE A C 1
ATOM 1236 O O . ILE A 1 158 ? -12.007 3.152 4.351 1.00 97.94 158 ILE A O 1
ATOM 1240 N N . GLU A 1 159 ? -12.913 5.016 3.491 1.00 97.19 159 GLU A N 1
ATOM 1241 C CA . GLU A 1 159 ? -14.274 4.746 3.965 1.00 97.19 159 GLU A CA 1
ATOM 1242 C C . GLU A 1 159 ? -14.811 3.394 3.471 1.00 97.19 159 GLU A C 1
ATOM 1244 O O . GLU A 1 159 ? -15.359 2.608 4.245 1.00 97.19 159 GLU A O 1
ATOM 1249 N N . SER A 1 160 ? -14.619 3.078 2.187 1.00 96.69 160 SER A N 1
ATOM 1250 C CA . SER A 1 160 ? -15.017 1.785 1.617 1.00 96.69 160 SER A CA 1
ATOM 1251 C C . SER A 1 160 ? -14.311 0.613 2.309 1.00 96.69 160 SER A C 1
ATOM 1253 O O . SER A 1 160 ? -14.956 -0.374 2.680 1.00 96.69 160 SER A O 1
ATOM 1255 N N . ALA A 1 161 ? -13.001 0.741 2.543 1.00 97.81 161 ALA A N 1
ATOM 1256 C CA . ALA A 1 161 ? -12.196 -0.269 3.217 1.00 97.81 161 ALA A CA 1
ATOM 1257 C C . ALA A 1 161 ? -12.618 -0.465 4.678 1.00 97.81 161 ALA A C 1
ATOM 1259 O O . ALA A 1 161 ? -12.769 -1.602 5.123 1.00 97.81 161 ALA A O 1
ATOM 1260 N N . VAL A 1 162 ? -12.884 0.629 5.395 1.00 97.94 162 VAL A N 1
ATOM 1261 C CA . VAL A 1 162 ? -13.386 0.607 6.772 1.00 97.94 162 VAL A CA 1
ATOM 1262 C C . VAL A 1 162 ? -14.747 -0.080 6.837 1.00 97.94 162 VAL A C 1
ATOM 1264 O O . VAL A 1 162 ? -14.904 -1.047 7.578 1.00 97.94 162 VAL A O 1
ATOM 1267 N N . ARG A 1 163 ? -15.720 0.324 6.010 1.00 97.50 163 ARG A N 1
ATOM 1268 C CA . ARG A 1 163 ? -17.047 -0.319 5.974 1.00 97.50 163 ARG A CA 1
ATOM 1269 C C . ARG A 1 163 ? -16.961 -1.804 5.658 1.00 97.50 163 ARG A C 1
ATOM 1271 O O . ARG A 1 163 ? -17.701 -2.604 6.228 1.00 97.50 163 ARG A O 1
ATOM 1278 N N . TRP A 1 164 ? -16.088 -2.183 4.728 1.00 97.75 164 TRP A N 1
ATOM 1279 C CA . TRP A 1 164 ? -15.855 -3.585 4.408 1.00 97.75 164 TRP A CA 1
ATOM 1280 C C . TRP A 1 164 ? -15.262 -4.347 5.600 1.00 97.75 164 TRP A C 1
ATOM 1282 O O . TRP A 1 164 ? -15.774 -5.413 5.936 1.00 97.75 164 TRP A O 1
ATOM 1292 N N . ALA A 1 165 ? -14.262 -3.783 6.284 1.00 97.69 165 ALA A N 1
ATOM 1293 C CA . ALA A 1 165 ? -13.671 -4.373 7.484 1.00 97.69 165 ALA A CA 1
ATOM 1294 C C . ALA A 1 165 ? -14.693 -4.541 8.614 1.00 97.69 165 ALA A C 1
ATOM 1296 O O . ALA A 1 165 ? -14.760 -5.614 9.209 1.00 97.69 165 ALA A O 1
ATOM 1297 N N . LEU A 1 166 ? -15.534 -3.535 8.870 1.00 97.38 166 LEU A N 1
ATOM 1298 C CA . LEU A 1 166 ? -16.591 -3.609 9.884 1.00 97.38 166 LEU A CA 1
ATOM 1299 C C . LEU A 1 166 ? -17.571 -4.758 9.605 1.00 97.38 166 LEU A C 1
ATOM 1301 O O . LEU A 1 166 ? -17.884 -5.527 10.511 1.00 97.38 166 LEU A O 1
ATOM 1305 N N . ARG A 1 167 ? -17.984 -4.955 8.343 1.00 97.19 167 ARG A N 1
ATOM 1306 C CA . ARG A 1 167 ? -18.830 -6.102 7.954 1.00 97.19 167 ARG A CA 1
ATOM 1307 C C . ARG A 1 167 ? -18.142 -7.454 8.149 1.00 97.19 167 ARG A C 1
ATOM 1309 O O . ARG A 1 167 ? -18.809 -8.450 8.396 1.00 97.19 167 ARG A O 1
ATOM 1316 N N . LYS A 1 168 ? -16.817 -7.524 8.004 1.00 96.38 168 LYS A N 1
ATOM 1317 C CA . LYS A 1 168 ? -16.055 -8.754 8.277 1.00 96.38 168 LYS A CA 1
ATOM 1318 C C . LYS A 1 168 ? -15.920 -9.002 9.777 1.00 96.38 168 LYS A C 1
ATOM 1320 O O . LYS A 1 168 ? -16.090 -10.134 10.220 1.00 96.38 168 LYS A O 1
ATOM 1325 N N . ARG A 1 169 ? -15.722 -7.942 10.562 1.00 95.31 169 ARG A N 1
ATOM 1326 C CA . ARG A 1 169 ? -15.703 -8.003 12.028 1.00 95.31 169 ARG A CA 1
ATOM 1327 C C . ARG A 1 169 ? -17.041 -8.452 12.606 1.00 95.31 169 ARG A C 1
ATOM 1329 O O . ARG A 1 169 ? -17.037 -9.291 13.496 1.00 95.31 169 ARG A O 1
ATOM 1336 N N . SER A 1 170 ? -18.173 -7.999 12.061 1.00 95.25 170 SER A N 1
ATOM 1337 C CA . SER A 1 170 ? -19.499 -8.473 12.496 1.00 95.25 170 SER A CA 1
ATOM 1338 C C . SER A 1 170 ? -19.755 -9.955 12.185 1.00 95.25 170 SER A C 1
ATOM 1340 O O . SER A 1 170 ? -20.682 -10.544 12.725 1.00 95.25 170 SER A O 1
ATOM 1342 N N . GLN A 1 171 ? -18.927 -10.569 11.333 1.00 94.56 171 GLN A N 1
ATOM 1343 C CA . GLN A 1 171 ? -18.912 -12.009 11.048 1.00 94.56 171 GLN A CA 1
ATOM 1344 C C . GLN A 1 171 ? -17.863 -12.758 11.891 1.00 94.56 171 GLN A C 1
ATOM 1346 O O . GLN A 1 171 ? -17.482 -13.871 11.535 1.00 94.56 171 GLN A O 1
ATOM 1351 N N . ASN A 1 172 ? -17.351 -12.143 12.965 1.00 92.69 172 ASN A N 1
ATOM 1352 C CA . ASN A 1 172 ? -16.269 -12.661 13.810 1.00 92.69 172 ASN A CA 1
ATOM 1353 C C . ASN A 1 172 ? -14.979 -13.002 13.043 1.00 92.69 172 ASN A C 1
ATOM 1355 O O . ASN A 1 172 ? -14.193 -13.840 13.481 1.00 92.69 172 ASN A O 1
ATOM 1359 N N . LYS A 1 173 ? -14.731 -12.352 11.896 1.00 94.94 173 LYS A N 1
ATOM 1360 C CA . LYS A 1 173 ? -13.465 -12.505 11.172 1.00 94.94 173 LYS A CA 1
ATOM 1361 C C . LYS A 1 173 ? -12.451 -11.470 11.631 1.00 94.94 173 LYS A C 1
ATOM 1363 O O . LYS A 1 173 ? -12.745 -10.273 11.655 1.00 94.94 173 LYS A O 1
ATOM 1368 N N . ALA A 1 174 ? -11.232 -11.927 11.905 1.00 96.12 174 ALA A N 1
ATOM 1369 C CA . ALA A 1 174 ? -10.092 -11.040 12.081 1.00 96.12 174 ALA A CA 1
ATOM 1370 C C . ALA A 1 174 ? -9.856 -10.202 10.814 1.00 96.12 174 ALA A C 1
ATOM 1372 O O . ALA A 1 174 ? -10.151 -10.647 9.704 1.00 96.12 174 ALA A O 1
ATOM 1373 N N . VAL A 1 175 ? -9.316 -8.994 10.962 1.00 97.69 175 VAL A N 1
ATOM 1374 C CA . VAL A 1 175 ? -8.991 -8.104 9.838 1.00 97.69 175 VAL A CA 1
ATOM 1375 C C . VAL A 1 175 ? -7.493 -7.860 9.800 1.00 97.69 175 VAL A C 1
ATOM 1377 O O . VAL A 1 175 ? -6.888 -7.514 10.812 1.00 97.69 175 VAL A O 1
ATOM 1380 N N . TYR A 1 176 ? -6.901 -8.004 8.619 1.00 98.00 176 TYR A N 1
ATOM 1381 C CA . TYR A 1 176 ? -5.495 -7.734 8.371 1.00 98.00 176 TYR A CA 1
ATOM 1382 C C . TYR A 1 176 ? -5.322 -6.661 7.301 1.00 98.00 176 TYR A C 1
ATOM 1384 O O . TYR A 1 176 ? -5.700 -6.860 6.151 1.00 98.00 176 TYR A O 1
ATOM 1392 N N . VAL A 1 177 ? -4.718 -5.531 7.662 1.00 98.12 177 VAL A N 1
ATOM 1393 C CA . VAL A 1 177 ? -4.442 -4.427 6.735 1.00 98.12 177 VAL A CA 1
ATOM 1394 C C . VAL A 1 177 ? -2.951 -4.388 6.425 1.00 98.12 177 VAL A C 1
ATOM 1396 O O . VAL A 1 177 ? -2.129 -4.166 7.320 1.00 98.12 177 VAL A O 1
ATOM 1399 N N . HIS A 1 178 ? -2.573 -4.557 5.158 1.00 97.31 178 HIS A N 1
ATOM 1400 C CA . HIS A 1 178 ? -1.166 -4.570 4.771 1.00 97.31 178 HIS A CA 1
ATOM 1401 C C . HIS A 1 178 ? -0.828 -3.637 3.611 1.00 97.31 178 HIS A C 1
ATOM 1403 O O . HIS A 1 178 ? -1.661 -3.239 2.805 1.00 97.31 178 HIS A O 1
ATOM 1409 N N . CYS A 1 179 ? 0.446 -3.262 3.541 1.00 95.69 179 CYS A N 1
ATOM 1410 C CA . CYS A 1 179 ? 1.054 -2.683 2.343 1.00 95.69 179 CYS A CA 1
ATOM 1411 C C . CYS A 1 179 ? 2.338 -3.464 2.033 1.00 95.69 179 CYS A C 1
ATOM 1413 O O . CYS A 1 179 ? 2.423 -4.635 2.391 1.00 95.69 179 CYS A O 1
ATOM 1415 N N . ALA A 1 180 ? 3.354 -2.865 1.406 1.00 94.56 180 ALA A N 1
ATOM 1416 C CA . ALA A 1 180 ? 4.629 -3.558 1.198 1.00 94.56 180 ALA A CA 1
ATOM 1417 C C . ALA A 1 180 ? 5.327 -3.910 2.531 1.00 94.56 180 ALA A C 1
ATOM 1419 O O . ALA A 1 180 ? 5.724 -5.055 2.750 1.00 94.56 180 ALA A O 1
ATOM 1420 N N . TYR A 1 181 ? 5.416 -2.939 3.450 1.00 92.38 181 TYR A N 1
ATOM 1421 C CA . TYR A 1 181 ? 6.192 -3.048 4.701 1.00 92.38 181 TYR A CA 1
ATOM 1422 C C . TYR A 1 181 ? 5.389 -2.805 5.985 1.00 92.38 181 TYR A C 1
ATOM 1424 O O . TYR A 1 181 ? 5.899 -2.991 7.088 1.00 92.38 181 TYR A O 1
ATOM 1432 N N . GLY A 1 182 ? 4.139 -2.361 5.864 1.00 93.69 182 GLY A N 1
ATOM 1433 C CA . GLY A 1 182 ? 3.317 -2.018 7.023 1.00 93.69 182 GLY A CA 1
ATOM 1434 C C . GLY A 1 182 ? 3.707 -0.707 7.695 1.00 93.69 182 GLY A C 1
ATOM 1435 O O . GLY A 1 182 ? 3.651 -0.626 8.918 1.00 93.69 182 GLY A O 1
ATOM 1436 N N . HIS A 1 183 ? 4.169 0.287 6.925 1.00 93.94 183 HIS A N 1
ATOM 1437 C CA . HIS A 1 183 ? 4.661 1.559 7.478 1.00 93.94 183 HIS A CA 1
ATOM 1438 C C . HIS A 1 183 ? 3.742 2.753 7.189 1.00 93.94 183 HIS A C 1
ATOM 1440 O O . HIS A 1 183 ? 3.554 3.587 8.064 1.00 93.94 183 HIS A O 1
ATOM 1446 N N . GLY A 1 184 ? 3.176 2.858 5.984 1.00 94.69 184 GLY A N 1
ATOM 1447 C CA . GLY A 1 184 ? 2.467 4.068 5.540 1.00 94.69 184 GLY A CA 1
ATOM 1448 C C . GLY A 1 184 ? 1.016 3.813 5.145 1.00 94.69 184 GLY A C 1
ATOM 1449 O O . GLY A 1 184 ? 0.107 4.024 5.937 1.00 94.69 184 GLY A O 1
ATOM 1450 N N . ARG A 1 185 ? 0.811 3.326 3.916 1.00 96.62 185 ARG A N 1
ATOM 1451 C CA . ARG A 1 185 ? -0.511 3.124 3.293 1.00 96.62 185 ARG A CA 1
ATOM 1452 C C . ARG A 1 185 ? -1.478 2.305 4.152 1.00 96.62 185 ARG A C 1
ATOM 1454 O O . ARG A 1 185 ? -2.610 2.716 4.371 1.00 96.62 185 ARG A O 1
ATOM 1461 N N . SER A 1 186 ? -1.009 1.176 4.681 1.00 97.50 186 SER A N 1
ATOM 1462 C CA . SER A 1 186 ? -1.818 0.307 5.545 1.00 97.50 186 SER A CA 1
ATOM 1463 C C . SER A 1 186 ? -2.105 0.920 6.908 1.00 97.50 186 SER A C 1
ATOM 1465 O O . SER A 1 186 ? -3.169 0.696 7.466 1.00 97.50 186 SER A O 1
ATOM 1467 N N . VAL A 1 187 ? -1.167 1.708 7.438 1.00 97.88 187 VAL A N 1
ATOM 1468 C CA . VAL A 1 187 ? -1.330 2.415 8.714 1.00 97.88 187 VAL A CA 1
ATOM 1469 C C . VAL A 1 187 ? -2.389 3.502 8.571 1.00 97.88 187 VAL A C 1
ATOM 1471 O O . VAL A 1 187 ? -3.223 3.633 9.452 1.00 97.88 187 VAL A O 1
ATOM 1474 N N . CYS A 1 188 ? -2.428 4.191 7.426 1.00 98.00 188 CYS A N 1
ATOM 1475 C CA . CYS A 1 188 ? -3.483 5.147 7.094 1.00 98.00 188 CYS A CA 1
ATOM 1476 C C . CYS A 1 188 ? -4.878 4.505 7.211 1.00 98.00 188 CYS A C 1
ATOM 1478 O O . CYS A 1 188 ? -5.717 4.971 7.973 1.00 98.00 188 CYS A O 1
ATOM 1480 N N . VAL A 1 189 ? -5.106 3.377 6.530 1.00 98.38 189 VAL A N 1
ATOM 1481 C CA . VAL A 1 189 ? -6.391 2.657 6.612 1.00 98.38 189 VAL A CA 1
ATOM 1482 C C . VAL A 1 189 ? -6.644 2.107 8.021 1.00 98.38 189 VAL A C 1
ATOM 1484 O O . VAL A 1 189 ? -7.774 2.156 8.500 1.00 98.38 189 VAL A O 1
ATOM 1487 N N . MET A 1 190 ? -5.606 1.624 8.711 1.00 98.38 190 MET A N 1
ATOM 1488 C CA . MET A 1 190 ? -5.729 1.114 10.079 1.00 98.38 190 MET A CA 1
ATOM 1489 C C . MET A 1 190 ? -6.153 2.203 11.073 1.00 98.38 190 MET A C 1
ATOM 1491 O O . MET A 1 190 ? -7.019 1.948 11.902 1.00 98.38 190 MET A O 1
ATOM 1495 N N . CYS A 1 191 ? -5.610 3.421 10.973 1.00 98.31 191 CYS A N 1
ATOM 1496 C CA . CYS A 1 191 ? -6.032 4.551 11.803 1.00 98.31 191 CYS A CA 1
ATOM 1497 C C . CYS A 1 191 ? -7.540 4.793 11.682 1.00 98.31 191 CYS A C 1
ATOM 1499 O O . CYS A 1 191 ? -8.235 4.892 12.690 1.00 98.31 191 CYS A O 1
ATOM 1501 N N . ALA A 1 192 ? -8.050 4.834 10.450 1.00 98.00 192 ALA A N 1
ATOM 1502 C CA . ALA A 1 192 ? -9.472 5.022 10.191 1.00 98.00 192 ALA A CA 1
ATOM 1503 C C . ALA A 1 192 ? -10.327 3.860 10.724 1.00 98.00 192 ALA A C 1
ATOM 1505 O O . ALA A 1 192 ? -11.390 4.078 11.304 1.00 98.00 192 ALA A O 1
ATOM 1506 N N . LEU A 1 193 ? -9.843 2.622 10.581 1.00 98.12 193 LEU A N 1
ATOM 1507 C CA . LEU A 1 193 ? -10.525 1.436 11.094 1.00 98.12 193 LEU A CA 1
ATOM 1508 C C . LEU A 1 193 ? -10.640 1.446 12.624 1.00 98.12 193 LEU A C 1
ATOM 1510 O O . LEU A 1 193 ? -11.705 1.135 13.146 1.00 98.12 193 LEU A O 1
ATOM 1514 N N . LEU A 1 194 ? -9.578 1.817 13.344 1.00 98.12 194 LEU A N 1
ATOM 1515 C CA . LEU A 1 194 ? -9.594 1.879 14.811 1.00 98.12 194 LEU A CA 1
ATOM 1516 C C . LEU A 1 194 ? -10.585 2.924 15.333 1.00 98.12 194 LEU A C 1
ATOM 1518 O O . LEU A 1 194 ? -11.307 2.649 16.289 1.00 98.12 194 LEU A O 1
ATOM 1522 N N . VAL A 1 195 ? -10.662 4.083 14.674 1.00 97.56 195 VAL A N 1
ATOM 1523 C CA . VAL A 1 195 ? -11.656 5.118 14.996 1.00 97.56 195 VAL A CA 1
ATOM 1524 C C . VAL A 1 195 ? -13.072 4.599 14.759 1.00 97.56 195 VAL A C 1
ATOM 1526 O O . VAL A 1 195 ? -13.929 4.710 15.627 1.00 97.56 195 VAL A O 1
ATOM 1529 N N . ALA A 1 196 ? -13.321 3.959 13.615 1.00 96.12 196 ALA A N 1
ATOM 1530 C CA . ALA A 1 196 ? -14.643 3.429 13.288 1.00 96.12 196 ALA A CA 1
ATOM 1531 C C . ALA A 1 196 ? -15.076 2.247 14.177 1.00 96.12 196 ALA A C 1
ATOM 1533 O O . ALA A 1 196 ? -16.269 2.004 14.336 1.00 96.12 196 ALA A O 1
ATOM 1534 N N . LEU A 1 197 ? -14.121 1.520 14.765 1.00 95.69 197 LEU A N 1
ATOM 1535 C CA . LEU A 1 197 ? -14.372 0.495 15.783 1.00 95.69 197 LEU A CA 1
ATOM 1536 C C . LEU A 1 197 ? -14.616 1.082 17.185 1.00 95.69 197 LEU A C 1
ATOM 1538 O O . LEU A 1 197 ? -14.899 0.320 18.105 1.00 95.69 197 LEU A O 1
ATOM 1542 N N . GLY A 1 198 ? -14.480 2.400 17.371 1.00 95.81 198 GLY A N 1
ATOM 1543 C CA . GLY A 1 198 ? -14.584 3.052 18.680 1.00 95.81 198 GLY A CA 1
ATOM 1544 C C . GLY A 1 198 ? -13.399 2.771 19.609 1.00 95.81 198 GLY A C 1
ATOM 1545 O O . GLY A 1 198 ? -13.502 2.977 20.813 1.00 95.81 198 GLY A O 1
ATOM 1546 N N . LEU A 1 199 ? -12.277 2.285 19.068 1.00 96.25 199 LEU A N 1
ATOM 1547 C CA . LEU A 1 199 ? -11.065 1.976 19.836 1.00 96.25 199 LEU A CA 1
ATOM 1548 C C . LEU A 1 199 ? -10.148 3.193 20.000 1.00 96.25 199 LEU A C 1
ATOM 1550 O O . LEU A 1 199 ? -9.257 3.185 20.843 1.00 96.25 199 LEU A O 1
ATOM 1554 N N . ALA A 1 200 ? -10.344 4.226 19.184 1.00 96.81 200 ALA A N 1
ATOM 1555 C CA . ALA A 1 200 ? -9.626 5.487 19.260 1.00 96.81 200 ALA A CA 1
ATOM 1556 C C . ALA A 1 200 ? -10.594 6.648 19.015 1.00 96.81 200 ALA A C 1
ATOM 1558 O O . ALA A 1 200 ? -11.472 6.546 18.161 1.00 96.81 200 ALA A O 1
ATOM 1559 N N . GLU A 1 201 ? -10.410 7.753 19.737 1.00 94.69 201 GLU A N 1
ATOM 1560 C CA . GLU A 1 201 ? -11.261 8.945 19.608 1.00 94.69 201 GLU A CA 1
ATOM 1561 C C . GLU A 1 201 ? -11.097 9.628 18.245 1.00 94.69 201 GLU A C 1
ATOM 1563 O O . GLU A 1 201 ? -12.070 10.046 17.620 1.00 94.69 201 GLU A O 1
ATOM 1568 N N . ASP A 1 202 ? -9.858 9.717 17.761 1.00 96.62 202 ASP A N 1
ATOM 1569 C CA . ASP A 1 202 ? -9.528 10.286 16.463 1.00 96.62 202 ASP A CA 1
ATOM 1570 C C . ASP A 1 202 ? -8.378 9.525 15.781 1.00 96.62 202 ASP A C 1
ATOM 1572 O O . ASP A 1 202 ? -7.754 8.610 16.334 1.00 96.62 202 ASP A O 1
ATOM 1576 N N . TRP A 1 203 ? -8.085 9.897 14.532 1.00 96.56 203 TRP A N 1
ATOM 1577 C CA . TRP A 1 203 ? -7.046 9.220 13.757 1.00 96.56 203 TRP A CA 1
ATOM 1578 C C . TRP A 1 203 ? -5.636 9.443 14.331 1.00 96.56 203 TRP A C 1
ATOM 1580 O O . TRP A 1 203 ? -4.740 8.647 14.043 1.00 96.56 203 TRP A O 1
ATOM 1590 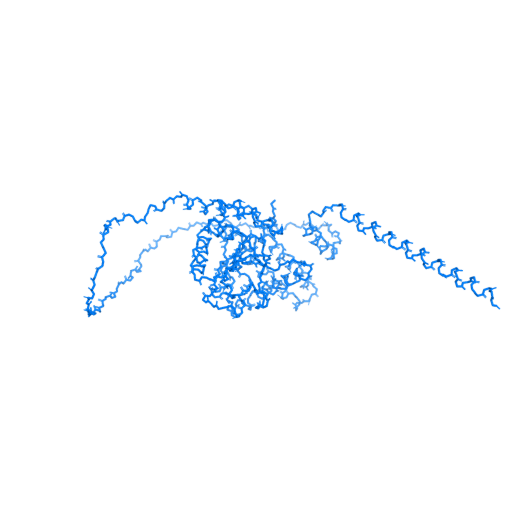N N . LYS A 1 204 ? -5.422 10.494 15.138 1.00 97.38 204 LYS A N 1
ATOM 1591 C CA . LYS A 1 204 ? -4.130 10.808 15.766 1.00 97.38 204 LYS A CA 1
ATOM 1592 C C . LYS A 1 204 ? -3.884 9.906 16.972 1.00 97.38 204 LYS A C 1
ATOM 1594 O O . LYS A 1 204 ? -2.803 9.331 17.082 1.00 97.38 204 LYS A O 1
ATOM 1599 N N . ALA A 1 205 ? -4.893 9.719 17.819 1.00 97.44 205 ALA A N 1
ATOM 1600 C CA . ALA A 1 205 ? -4.896 8.739 18.897 1.00 97.44 205 ALA A CA 1
ATOM 1601 C C . ALA A 1 205 ? -4.696 7.325 18.334 1.00 97.44 205 ALA A C 1
ATOM 1603 O O . ALA A 1 205 ? -3.884 6.558 18.850 1.00 97.44 205 ALA A O 1
ATOM 1604 N N . ALA A 1 206 ? -5.343 7.012 17.206 1.00 97.69 206 ALA A N 1
ATOM 1605 C CA . ALA A 1 206 ? -5.119 5.755 16.501 1.00 97.69 206 ALA A CA 1
ATOM 1606 C C . ALA A 1 206 ? -3.671 5.616 15.981 1.00 97.69 206 ALA A C 1
ATOM 1608 O O . ALA A 1 206 ? -3.067 4.556 16.138 1.00 97.69 206 ALA A O 1
ATOM 1609 N N . GLU A 1 207 ? -3.077 6.669 15.395 1.00 97.69 207 GLU A N 1
ATOM 1610 C CA . GLU A 1 207 ? -1.660 6.663 14.979 1.00 97.69 207 GLU A CA 1
ATOM 1611 C C . GLU A 1 207 ? -0.737 6.373 16.172 1.00 97.69 207 GLU A C 1
ATOM 1613 O O . GLU A 1 207 ? 0.188 5.567 16.043 1.00 97.69 207 GLU A O 1
ATOM 1618 N N . GLN A 1 208 ? -1.001 6.989 17.326 1.00 97.50 208 GLN A N 1
ATOM 1619 C CA . GLN A 1 208 ? -0.223 6.791 18.548 1.00 97.50 208 GLN A CA 1
ATOM 1620 C C . GLN A 1 208 ? -0.356 5.361 19.094 1.00 97.50 208 GLN A C 1
ATOM 1622 O O . GLN A 1 208 ? 0.654 4.713 19.365 1.00 97.50 208 GLN A O 1
ATOM 1627 N N . MET A 1 209 ? -1.572 4.816 19.146 1.00 97.44 209 MET A N 1
ATOM 1628 C CA . MET A 1 209 ? -1.809 3.426 19.552 1.00 97.44 209 MET A CA 1
ATOM 1629 C C . MET A 1 209 ? -1.052 2.431 18.658 1.00 97.44 209 MET A C 1
ATOM 1631 O O . MET A 1 209 ? -0.439 1.474 19.137 1.00 97.44 209 MET A O 1
ATOM 1635 N N . ILE A 1 210 ? -1.053 2.659 17.339 1.00 97.56 210 ILE A N 1
ATOM 1636 C CA . ILE A 1 210 ? -0.293 1.820 16.405 1.00 97.56 210 ILE A CA 1
ATOM 1637 C C . ILE A 1 210 ? 1.212 2.002 16.632 1.00 97.56 210 ILE A C 1
ATOM 1639 O O . ILE A 1 210 ? 1.952 1.020 16.593 1.00 97.56 210 ILE A O 1
ATOM 1643 N N . ARG A 1 211 ? 1.677 3.236 16.868 1.00 97.19 211 ARG A N 1
ATOM 1644 C CA . ARG A 1 211 ? 3.094 3.563 17.090 1.00 97.19 211 ARG A CA 1
ATOM 1645 C C . ARG A 1 211 ? 3.679 2.801 18.270 1.00 97.19 211 ARG A C 1
ATOM 1647 O O . ARG A 1 211 ? 4.802 2.314 18.163 1.00 97.19 211 ARG A O 1
ATOM 1654 N N . GLU A 1 212 ? 2.930 2.704 19.361 1.00 96.44 212 GLU A N 1
ATOM 1655 C CA . GLU A 1 212 ? 3.350 2.020 20.586 1.00 96.44 212 GLU A CA 1
ATOM 1656 C C . GLU A 1 212 ? 3.604 0.533 20.346 1.00 96.44 212 GLU A C 1
ATOM 1658 O O . GLU A 1 212 ? 4.615 -0.009 20.788 1.00 96.44 212 GLU A O 1
ATOM 1663 N N . LYS A 1 213 ? 2.731 -0.119 19.574 1.00 96.12 213 LYS A N 1
ATOM 1664 C CA . LYS A 1 213 ? 2.854 -1.548 19.257 1.00 96.12 213 LYS A CA 1
ATOM 1665 C C . LYS A 1 213 ? 3.791 -1.822 18.077 1.00 96.12 213 LYS A C 1
ATOM 1667 O O . LYS A 1 213 ? 4.419 -2.876 18.011 1.00 96.12 213 LYS A O 1
ATOM 1672 N N . ARG A 1 214 ? 3.902 -0.880 17.136 1.00 95.06 214 ARG A N 1
ATOM 1673 C CA . ARG A 1 214 ? 4.732 -0.968 15.925 1.00 95.06 214 ARG A CA 1
ATOM 1674 C C . ARG A 1 214 ? 5.528 0.334 15.718 1.00 95.06 214 ARG A C 1
ATOM 1676 O O . ARG A 1 214 ? 5.132 1.186 14.920 1.00 95.06 214 ARG A O 1
ATOM 1683 N N . PRO A 1 215 ? 6.713 0.479 16.342 1.00 93.94 215 PRO A N 1
ATOM 1684 C CA . PRO A 1 215 ? 7.509 1.710 16.254 1.00 93.94 215 PRO A CA 1
ATOM 1685 C C . PRO A 1 215 ? 7.939 2.097 14.829 1.00 93.94 215 PRO A C 1
ATOM 1687 O O . PRO A 1 215 ? 8.157 3.278 14.548 1.00 93.94 215 PRO A O 1
ATOM 1690 N N . SER A 1 216 ? 8.022 1.121 13.912 1.00 91.62 216 SER A N 1
ATOM 1691 C CA . SER A 1 216 ? 8.495 1.303 12.533 1.00 91.62 216 SER A CA 1
ATOM 1692 C C . SER A 1 216 ? 7.513 2.002 11.590 1.00 91.62 216 SER A C 1
ATOM 1694 O O . SER A 1 216 ? 7.864 2.246 10.432 1.00 91.62 216 SER A O 1
ATOM 1696 N N . ILE A 1 217 ? 6.302 2.362 12.040 1.00 94.31 217 ILE A N 1
ATOM 1697 C CA . ILE A 1 217 ? 5.362 3.072 11.168 1.00 94.31 217 ILE A CA 1
ATOM 1698 C C . ILE A 1 217 ? 5.943 4.408 10.671 1.00 94.31 217 ILE A C 1
ATOM 1700 O O . ILE A 1 217 ? 6.780 5.056 11.292 1.00 94.31 217 ILE A O 1
ATOM 1704 N N . SER A 1 218 ? 5.526 4.851 9.499 1.00 93.19 218 SER A N 1
ATOM 1705 C CA . SER A 1 218 ? 6.009 6.080 8.881 1.00 93.19 218 SER A CA 1
ATOM 1706 C C . SER A 1 218 ? 4.924 6.641 7.973 1.00 93.19 218 SER A C 1
ATOM 1708 O O . SER A 1 218 ? 4.900 6.417 6.761 1.00 93.19 218 SER A O 1
ATOM 1710 N N . MET A 1 219 ? 3.978 7.362 8.579 1.00 93.50 219 MET A N 1
ATOM 1711 C CA . MET A 1 219 ? 2.991 8.118 7.822 1.00 93.50 219 MET A CA 1
ATOM 1712 C C . MET A 1 219 ? 3.577 9.451 7.345 1.00 93.50 219 MET A C 1
ATOM 1714 O O . MET A 1 219 ? 4.188 10.198 8.115 1.00 93.50 219 MET A O 1
ATOM 1718 N N . ASN A 1 220 ? 3.386 9.759 6.062 1.00 92.81 220 ASN A N 1
ATOM 1719 C CA . ASN A 1 220 ? 3.766 11.035 5.471 1.00 92.81 220 ASN A CA 1
ATOM 1720 C C . ASN A 1 220 ? 2.614 12.054 5.582 1.00 92.81 220 ASN A C 1
ATOM 1722 O O . ASN A 1 220 ? 1.544 11.754 6.111 1.00 92.81 220 ASN A O 1
ATOM 1726 N N . SER A 1 221 ? 2.837 13.276 5.096 1.00 93.50 221 SER A N 1
ATOM 1727 C CA . SER A 1 221 ? 1.820 14.334 5.111 1.00 93.50 221 SER A CA 1
ATOM 1728 C C . SER A 1 221 ? 0.595 14.013 4.251 1.00 93.50 221 SER A C 1
ATOM 1730 O O . SER A 1 221 ? -0.497 14.451 4.592 1.00 93.50 221 SER A O 1
ATOM 1732 N N . LEU A 1 222 ? 0.746 13.230 3.175 1.00 93.88 222 LEU A N 1
ATOM 1733 C CA . LEU A 1 222 ? -0.374 12.834 2.316 1.00 93.88 222 LEU A CA 1
ATOM 1734 C C . LEU A 1 222 ? -1.334 11.891 3.051 1.00 93.88 222 LEU A C 1
ATOM 1736 O O . LEU A 1 222 ? -2.540 12.086 2.965 1.00 93.88 222 LEU A O 1
ATOM 1740 N N . HIS A 1 223 ? -0.814 10.919 3.813 1.00 95.62 223 HIS A N 1
ATOM 1741 C CA . HIS A 1 223 ? -1.647 10.035 4.639 1.00 95.62 223 HIS A CA 1
ATOM 1742 C C . HIS A 1 223 ? -2.454 10.836 5.663 1.00 95.62 223 HIS A C 1
ATOM 1744 O O . HIS A 1 223 ? -3.665 10.669 5.756 1.00 95.62 223 HIS A O 1
ATOM 1750 N N . ARG A 1 224 ? -1.792 11.751 6.387 1.00 96.44 224 ARG A N 1
ATOM 1751 C CA . ARG A 1 224 ? -2.452 12.587 7.403 1.00 96.44 224 ARG A CA 1
ATOM 1752 C C . ARG A 1 224 ? -3.513 13.494 6.788 1.00 96.44 224 ARG A C 1
ATOM 1754 O O . ARG A 1 224 ? -4.630 13.523 7.283 1.00 96.44 224 ARG A O 1
ATOM 1761 N N . LYS A 1 225 ? -3.208 14.142 5.659 1.00 96.00 225 LYS A N 1
ATOM 1762 C CA . LYS A 1 225 ? -4.181 14.961 4.923 1.00 96.00 225 LYS A CA 1
ATOM 1763 C C . LYS A 1 225 ? -5.408 14.143 4.504 1.00 96.00 225 LYS A C 1
ATOM 1765 O O . LYS A 1 225 ? -6.533 14.590 4.696 1.00 96.00 225 LYS A O 1
ATOM 1770 N N . SER A 1 226 ? -5.202 12.937 3.974 1.00 95.81 226 SER A N 1
ATOM 1771 C CA . SER A 1 226 ? -6.318 12.077 3.573 1.00 95.81 226 SER A CA 1
ATOM 1772 C C . SER A 1 226 ? -7.161 11.606 4.762 1.00 95.81 226 SER A C 1
ATOM 1774 O O . SER A 1 226 ? -8.376 11.480 4.629 1.00 95.81 226 SER A O 1
ATOM 1776 N N . LEU A 1 227 ? -6.542 11.353 5.919 1.00 97.25 227 LEU A N 1
ATOM 1777 C CA . LEU A 1 227 ? -7.253 11.031 7.159 1.00 97.25 227 LEU A CA 1
ATOM 1778 C C . LEU A 1 227 ? -8.042 12.222 7.700 1.00 97.25 227 LEU A C 1
ATOM 1780 O O . LEU A 1 227 ? -9.164 12.045 8.159 1.00 97.25 227 LEU A O 1
ATOM 1784 N N . GLU A 1 228 ? -7.492 13.433 7.621 1.00 96.75 228 GLU A N 1
ATOM 1785 C CA . GLU A 1 228 ? -8.203 14.659 7.992 1.00 96.75 228 GLU A CA 1
ATOM 1786 C C . GLU A 1 228 ? -9.433 14.889 7.109 1.00 96.75 228 GLU A C 1
ATOM 1788 O O . GLU A 1 228 ? -10.501 15.225 7.616 1.00 96.75 228 GLU A O 1
ATOM 1793 N N . GLU A 1 229 ? -9.306 14.695 5.795 1.00 96.12 229 GLU A N 1
ATOM 1794 C CA . GLU A 1 229 ? -10.431 14.788 4.857 1.00 96.12 229 GLU A CA 1
ATOM 1795 C C . GLU A 1 229 ? -11.482 13.703 5.122 1.00 96.12 229 GLU A C 1
ATOM 1797 O O . GLU A 1 229 ? -12.674 14.004 5.186 1.00 96.12 229 GLU A O 1
ATOM 1802 N N . TRP A 1 230 ? -11.052 12.462 5.358 1.00 96.38 230 TRP A N 1
ATOM 1803 C CA . TRP A 1 230 ? -11.943 11.368 5.745 1.00 96.38 230 TRP A CA 1
ATOM 1804 C C . TRP A 1 230 ? -12.688 11.661 7.060 1.00 96.38 230 TRP A C 1
ATOM 1806 O O . TRP A 1 230 ? -13.910 11.537 7.117 1.00 96.38 230 TRP A O 1
ATOM 1816 N N . ALA A 1 231 ? -11.987 12.137 8.092 1.00 94.44 231 ALA A N 1
ATOM 1817 C CA . ALA A 1 231 ? -12.582 12.451 9.390 1.00 94.44 231 ALA A CA 1
ATOM 1818 C C . ALA A 1 231 ? -13.617 13.587 9.301 1.00 94.44 231 ALA A C 1
ATOM 1820 O O . ALA A 1 231 ? -14.656 13.532 9.956 1.00 94.44 231 ALA A O 1
ATOM 1821 N N . LYS A 1 232 ? -13.397 14.593 8.443 1.00 92.56 232 LYS A N 1
ATOM 1822 C CA . LYS A 1 232 ? -14.398 15.647 8.182 1.00 92.56 232 LYS A CA 1
ATOM 1823 C C . LYS A 1 232 ? -15.696 15.085 7.602 1.00 92.56 232 LYS A C 1
ATOM 1825 O O . LYS A 1 232 ? -16.773 15.580 7.933 1.00 92.56 232 LYS A O 1
ATOM 1830 N N . HIS A 1 233 ? -15.607 14.063 6.751 1.00 84.50 233 HIS A N 1
ATOM 1831 C CA . HIS A 1 233 ? -16.782 13.410 6.173 1.00 84.50 233 HIS A CA 1
ATOM 1832 C C . HIS A 1 233 ? -17.541 12.547 7.188 1.00 84.50 233 HIS A C 1
ATOM 1834 O O . HIS A 1 233 ? -18.751 12.416 7.050 1.00 84.50 233 HIS A O 1
ATOM 1840 N N . LEU A 1 234 ? -16.874 12.013 8.219 1.00 76.38 234 LEU A N 1
ATOM 1841 C CA . LEU A 1 234 ? -17.553 11.361 9.346 1.00 76.38 234 LEU A CA 1
ATOM 1842 C C . LEU A 1 234 ? -18.332 12.357 10.216 1.00 76.38 234 LEU A C 1
ATOM 1844 O O . LEU A 1 234 ? -19.430 12.054 10.670 1.00 76.38 234 LEU A O 1
ATOM 1848 N N . LEU A 1 235 ? -17.757 13.541 10.452 1.00 59.62 235 LEU A N 1
ATOM 1849 C CA . LEU A 1 235 ? -18.337 14.581 11.312 1.00 59.62 235 LEU A CA 1
ATOM 1850 C C . LEU A 1 235 ? -19.437 15.399 10.628 1.00 59.62 235 LEU A C 1
ATOM 1852 O O . LEU A 1 235 ? -20.223 16.059 11.304 1.00 59.62 235 LEU A O 1
ATOM 1856 N N . THR A 1 236 ? -19.496 15.379 9.298 1.00 50.94 236 THR A N 1
ATOM 1857 C CA . THR A 1 236 ? -20.594 15.991 8.548 1.00 50.94 236 THR A CA 1
ATOM 1858 C C . THR A 1 236 ? -21.726 14.968 8.481 1.00 50.94 236 THR A C 1
ATOM 1860 O O . THR A 1 236 ? -21.563 13.957 7.796 1.00 50.94 236 THR A O 1
ATOM 1863 N N . PRO A 1 237 ? -22.877 15.179 9.150 1.00 42.38 237 PRO A N 1
ATOM 1864 C CA . PRO A 1 237 ? -23.993 14.256 9.031 1.00 42.38 237 PRO A CA 1
ATOM 1865 C C . PRO A 1 237 ? -24.361 14.155 7.555 1.00 42.38 237 PRO A C 1
ATOM 1867 O O . PRO A 1 237 ? -24.565 15.178 6.893 1.00 42.38 237 PRO A O 1
ATOM 1870 N N . SER A 1 238 ? -24.436 12.933 7.032 1.00 38.53 238 SER A N 1
ATOM 1871 C CA . SER A 1 238 ? -24.999 12.667 5.713 1.00 38.53 238 SER A CA 1
ATOM 1872 C C . SER A 1 238 ? -26.442 13.169 5.693 1.00 38.53 238 SER A C 1
ATOM 1874 O O . SER A 1 238 ? -27.383 12.454 6.029 1.00 38.53 238 SER A O 1
ATOM 1876 N N . LYS A 1 239 ? -26.636 14.427 5.300 1.00 37.44 239 LYS A N 1
ATOM 1877 C CA . LYS A 1 239 ? -27.934 14.990 4.948 1.00 37.44 239 LYS A CA 1
ATOM 1878 C C . LYS A 1 239 ? -28.337 14.380 3.604 1.00 37.44 239 LYS A C 1
ATOM 1880 O O . LYS A 1 239 ? -28.191 15.033 2.579 1.00 37.44 239 LYS A O 1
ATOM 1885 N N . ARG A 1 240 ? -28.738 13.100 3.609 1.00 41.00 240 ARG A N 1
ATOM 1886 C CA . ARG A 1 240 ? -29.435 12.373 2.526 1.00 41.00 240 ARG A CA 1
ATOM 1887 C C . ARG A 1 240 ? -29.811 10.953 2.969 1.00 41.00 240 ARG A C 1
ATOM 1889 O O . ARG A 1 240 ? -29.119 9.992 2.662 1.00 41.00 240 ARG A O 1
ATOM 1896 N N . SER A 1 241 ? -30.907 10.875 3.714 1.00 35.00 241 SER A N 1
ATOM 1897 C CA . SER A 1 241 ? -32.070 10.003 3.464 1.00 35.00 241 SER A CA 1
ATOM 1898 C C . SER A 1 241 ? -33.034 10.189 4.638 1.00 35.00 241 SER A C 1
ATOM 1900 O O . SER A 1 241 ? -33.229 9.302 5.461 1.00 35.00 241 SER A O 1
ATOM 1902 N N . GLY A 1 242 ? -33.548 11.412 4.765 1.00 31.28 242 GLY A N 1
ATOM 1903 C CA . GLY A 1 242 ? -34.761 11.678 5.523 1.00 31.28 242 GLY A CA 1
ATOM 1904 C C . GLY A 1 242 ? -35.893 11.769 4.514 1.00 31.28 242 GLY A C 1
ATOM 1905 O O . GLY A 1 242 ? -36.204 12.866 4.073 1.00 31.28 242 GLY A O 1
ATOM 1906 N N . GLU A 1 243 ? -36.414 10.617 4.104 1.00 31.05 243 GLU A N 1
ATOM 1907 C CA . GLU A 1 243 ? -37.854 10.473 3.909 1.00 31.05 243 GLU A CA 1
ATOM 1908 C C . GLU A 1 243 ? -38.277 9.618 5.103 1.00 31.05 243 GLU A C 1
ATOM 1910 O O . GLU A 1 243 ? -37.851 8.473 5.257 1.00 31.05 243 GLU A O 1
ATOM 1915 N N . SER A 1 244 ? -38.936 10.268 6.048 1.00 34.12 244 SER A N 1
ATOM 1916 C CA . SER A 1 244 ? -39.535 9.662 7.224 1.00 34.12 244 SER A CA 1
ATOM 1917 C C . SER A 1 244 ? -40.747 8.840 6.815 1.00 34.12 244 SER A C 1
ATOM 1919 O O . SER A 1 244 ? -41.634 9.405 6.193 1.00 34.12 244 SER A O 1
ATOM 1921 N N . ASP A 1 245 ? -40.840 7.597 7.282 1.00 29.12 245 ASP A N 1
ATOM 1922 C CA . ASP A 1 245 ? -42.131 6.973 7.571 1.00 29.12 245 ASP A CA 1
ATOM 1923 C C . ASP A 1 245 ? -42.034 6.165 8.879 1.00 29.12 245 ASP A C 1
ATOM 1925 O O . ASP A 1 245 ? -40.974 5.601 9.177 1.00 29.12 245 ASP A O 1
ATOM 1929 N N . PRO A 1 246 ? -43.083 6.186 9.723 1.00 36.22 246 PRO A N 1
ATOM 1930 C CA . PRO A 1 246 ? -43.016 5.739 11.106 1.00 36.22 246 PRO A CA 1
ATOM 1931 C C . PRO A 1 246 ? -43.182 4.222 11.272 1.00 36.22 246 PRO A C 1
ATOM 1933 O O . PRO A 1 246 ? -43.687 3.503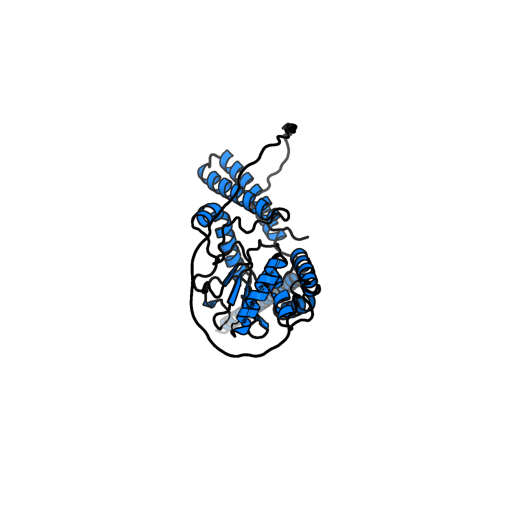 10.417 1.00 36.22 246 PRO A O 1
ATOM 1936 N N . VAL A 1 247 ? -42.756 3.779 12.452 1.00 30.77 247 VAL A N 1
ATOM 1937 C CA . VAL A 1 247 ? -42.857 2.437 13.036 1.00 30.77 247 VAL A CA 1
ATOM 1938 C C . VAL A 1 247 ? -44.229 1.779 12.837 1.00 30.77 247 VAL A C 1
ATOM 1940 O O . VAL A 1 247 ? -45.227 2.289 13.342 1.00 30.77 247 VAL A O 1
ATOM 1943 N N . GLN A 1 248 ? -44.240 0.569 12.265 1.00 29.16 248 GLN A N 1
ATOM 1944 C CA . GLN A 1 248 ? -45.155 -0.504 12.672 1.00 29.16 248 GLN A CA 1
ATOM 1945 C C . GLN A 1 248 ? -44.584 -1.895 12.335 1.00 29.16 248 GLN A C 1
ATOM 1947 O O . GLN A 1 248 ? -44.071 -2.137 11.246 1.00 29.16 248 GLN A O 1
ATOM 1952 N N . GLU A 1 249 ? -44.623 -2.773 13.337 1.00 29.59 249 GLU A N 1
ATOM 1953 C CA . GLU A 1 249 ? -44.179 -4.175 13.335 1.00 29.59 249 GLU A CA 1
ATOM 1954 C C . GLU A 1 249 ? -45.245 -5.115 12.691 1.00 29.59 249 GLU A C 1
ATOM 1956 O O . GLU A 1 249 ? -46.289 -4.626 12.258 1.00 29.59 249 GLU A O 1
ATOM 1961 N N . PRO A 1 250 ? -44.998 -6.436 12.538 1.00 49.09 250 PRO A N 1
ATOM 1962 C CA . PRO A 1 250 ? -45.099 -7.168 11.271 1.00 49.09 250 PRO A CA 1
ATOM 1963 C C . PRO A 1 250 ? -46.391 -7.999 11.127 1.00 49.09 250 PRO A C 1
ATOM 1965 O O . PRO A 1 250 ? -47.076 -8.209 12.119 1.00 49.09 250 PRO A O 1
ATOM 1968 N N . LEU A 1 251 ? -46.676 -8.529 9.920 1.00 24.86 251 LEU A N 1
ATOM 1969 C CA . LEU A 1 251 ? -47.235 -9.878 9.652 1.00 24.86 251 LEU A CA 1
ATOM 1970 C C . LEU A 1 251 ? -47.520 -10.117 8.144 1.00 24.86 251 LEU A C 1
ATOM 1972 O O . LEU A 1 251 ? -48.049 -9.261 7.448 1.00 24.86 251 LEU A O 1
ATOM 1976 N N . GLU A 1 252 ? -47.177 -11.337 7.719 1.00 24.25 252 GLU A N 1
ATOM 1977 C CA . GLU A 1 252 ? -47.746 -12.195 6.659 1.00 24.25 252 GLU A CA 1
ATOM 1978 C C . GLU A 1 252 ? -47.726 -11.856 5.147 1.00 24.25 252 GLU A C 1
ATOM 1980 O O . GLU A 1 252 ? -48.375 -10.949 4.646 1.00 24.25 252 GLU A O 1
ATOM 1985 N N . VAL A 1 253 ? -47.021 -12.748 4.425 1.00 25.55 253 VAL A N 1
ATOM 1986 C CA . VAL A 1 253 ? -47.466 -13.581 3.282 1.00 25.55 253 VAL A CA 1
ATOM 1987 C C . VAL A 1 253 ? -48.417 -12.934 2.258 1.00 25.55 253 VAL A C 1
ATOM 1989 O O . VAL A 1 253 ? -49.576 -12.703 2.555 1.00 25.55 253 VAL A O 1
ATOM 1992 N N . TRP A 1 254 ? -47.986 -12.812 0.995 1.00 24.98 254 TRP A N 1
ATOM 1993 C CA . TRP A 1 254 ? -48.545 -13.576 -0.137 1.00 24.98 254 TRP A CA 1
ATOM 1994 C C . TRP A 1 254 ? -47.745 -13.374 -1.429 1.00 24.98 254 TRP A C 1
ATOM 1996 O O . TRP A 1 254 ? -46.909 -12.491 -1.584 1.00 24.98 254 TRP A O 1
ATOM 2006 N N . ASN A 1 255 ? -47.991 -14.334 -2.303 1.00 24.75 255 ASN A N 1
ATOM 2007 C CA . ASN A 1 255 ? -47.207 -14.823 -3.415 1.00 24.75 255 ASN A CA 1
ATOM 2008 C C . ASN A 1 255 ? -47.568 -14.128 -4.748 1.00 24.75 255 ASN A C 1
ATOM 2010 O O . ASN A 1 255 ? -48.664 -13.596 -4.895 1.00 24.75 255 ASN A O 1
ATOM 2014 N N . ASN A 1 256 ? -46.699 -14.344 -5.741 1.00 25.89 256 ASN A N 1
ATOM 2015 C CA . ASN A 1 256 ? -46.938 -14.345 -7.194 1.00 25.89 256 ASN A CA 1
ATOM 2016 C C . ASN A 1 256 ? -46.906 -13.043 -8.027 1.00 25.89 256 ASN A C 1
ATOM 2018 O O . ASN A 1 256 ? -47.648 -12.092 -7.805 1.00 25.89 256 ASN A O 1
ATOM 2022 N N . SER A 1 257 ? -46.187 -13.195 -9.154 1.00 26.77 257 SER A N 1
ATOM 2023 C CA . SER A 1 257 ? -46.507 -12.737 -10.525 1.00 26.77 257 SER A CA 1
ATOM 2024 C C . SER A 1 257 ? -45.572 -11.680 -11.136 1.00 26.77 257 SER A C 1
ATOM 2026 O O . SER A 1 257 ? -45.642 -10.493 -10.844 1.00 26.77 257 SER A O 1
ATOM 2028 N N . VAL A 1 258 ? -44.734 -12.151 -12.067 1.00 28.41 258 VAL A N 1
ATOM 2029 C CA . VAL A 1 258 ? -44.001 -11.389 -13.104 1.00 28.41 258 VAL A CA 1
ATOM 2030 C C . VAL A 1 258 ? -44.987 -11.056 -14.250 1.00 28.41 258 VAL A C 1
ATOM 2032 O O . VAL A 1 258 ? -45.911 -11.847 -14.456 1.00 28.41 258 VAL A O 1
ATOM 2035 N N . PRO A 1 259 ? -44.850 -9.936 -15.000 1.00 31.11 259 PRO A N 1
ATOM 2036 C CA . PRO A 1 259 ? -44.139 -9.975 -16.295 1.00 31.11 259 PRO A CA 1
ATOM 2037 C C . PRO A 1 259 ? -43.301 -8.706 -16.606 1.00 31.11 259 PRO A C 1
ATOM 2039 O O . PRO A 1 259 ? -43.664 -7.591 -16.261 1.00 31.11 259 PRO A O 1
ATOM 2042 N N . VAL A 1 260 ? -42.070 -8.876 -17.102 1.00 25.42 260 VAL A N 1
ATOM 2043 C CA . VAL A 1 260 ? -41.613 -8.632 -18.495 1.00 25.42 260 VAL A CA 1
ATOM 2044 C C . VAL A 1 260 ? -41.685 -7.177 -18.997 1.00 25.42 260 VAL A C 1
ATOM 2046 O O . VAL A 1 260 ? -42.745 -6.681 -19.349 1.00 25.42 260 VAL A O 1
ATOM 2049 N N . GLY A 1 261 ? -40.491 -6.608 -19.221 1.00 23.52 261 GLY A N 1
ATOM 2050 C CA . GLY A 1 261 ? -40.143 -5.890 -20.455 1.00 23.52 261 GLY A CA 1
ATOM 2051 C C . GLY A 1 261 ? -40.287 -4.367 -20.464 1.00 23.52 261 GLY A C 1
ATOM 2052 O O . GLY A 1 261 ? -41.395 -3.857 -20.492 1.00 23.52 261 GLY A O 1
ATOM 2053 N N . LEU A 1 262 ? -39.159 -3.658 -20.594 1.00 25.81 262 LEU A N 1
ATOM 2054 C CA . LEU A 1 262 ? -38.961 -2.648 -21.646 1.00 25.81 262 LEU A CA 1
ATOM 2055 C C . LEU A 1 262 ? -37.504 -2.161 -21.667 1.00 25.81 262 LEU A C 1
ATOM 2057 O O . LEU A 1 262 ? -36.973 -1.597 -20.715 1.00 25.81 262 LEU A O 1
ATOM 2061 N N . THR A 1 263 ? -36.868 -2.451 -22.795 1.00 25.00 263 THR A N 1
ATOM 2062 C CA . THR A 1 263 ? -35.641 -1.861 -23.323 1.00 25.00 263 THR A CA 1
ATOM 2063 C C . THR A 1 263 ? -35.894 -0.442 -23.845 1.00 25.00 263 THR A C 1
ATOM 2065 O O . THR A 1 263 ? -37.045 -0.054 -24.018 1.00 25.00 263 THR A O 1
ATOM 2068 N N . LEU A 1 264 ? -34.790 0.247 -24.185 1.00 24.41 264 LEU A N 1
ATOM 2069 C CA . LEU A 1 264 ? -34.614 1.512 -24.936 1.00 24.41 264 LEU A CA 1
ATOM 2070 C C . LEU A 1 264 ? -33.993 2.600 -24.048 1.00 24.41 264 LEU A C 1
ATOM 2072 O O . LEU A 1 264 ? -34.357 2.756 -22.895 1.00 24.41 264 LEU A O 1
ATOM 2076 N N . SER A 1 265 ? -33.086 3.449 -24.507 1.00 25.70 265 SER A N 1
ATOM 2077 C CA . SER A 1 265 ? -32.225 3.484 -25.685 1.00 25.70 265 SER A CA 1
ATOM 2078 C C . SER A 1 265 ? -31.274 4.652 -25.428 1.00 25.70 265 SER A C 1
ATOM 2080 O O . SER A 1 265 ? -31.675 5.686 -24.897 1.00 25.70 265 SER A O 1
ATOM 2082 N N . VAL A 1 266 ? -30.019 4.495 -25.821 1.00 30.30 266 VAL A N 1
ATOM 2083 C CA . VAL A 1 266 ? -29.050 5.588 -25.947 1.00 30.30 266 VAL A CA 1
ATOM 2084 C C . VAL A 1 266 ? -29.561 6.605 -26.979 1.00 30.30 266 VAL A C 1
ATOM 2086 O O . VAL A 1 266 ? -30.142 6.186 -27.986 1.00 30.30 266 VAL A O 1
ATOM 2089 N N . PRO A 1 267 ? -29.243 7.902 -26.829 1.00 30.08 267 PRO A N 1
ATOM 2090 C CA . PRO A 1 267 ? -28.989 8.741 -27.985 1.00 30.08 267 PRO A CA 1
ATOM 2091 C C . PRO A 1 267 ? -27.535 9.218 -28.000 1.00 30.08 267 PRO A C 1
ATOM 2093 O O . PRO A 1 267 ? -27.028 9.884 -27.100 1.00 30.08 267 PRO A O 1
ATOM 2096 N N . MET A 1 268 ? -26.881 8.834 -29.089 1.00 22.69 268 MET A N 1
ATOM 2097 C CA . MET A 1 268 ? -25.588 9.291 -29.560 1.00 22.69 268 MET A CA 1
ATOM 2098 C C . MET A 1 268 ? -25.849 10.373 -30.618 1.00 22.69 268 MET A C 1
ATOM 2100 O O . MET A 1 268 ? -26.723 10.190 -31.463 1.00 22.69 268 MET A O 1
ATOM 2104 N N . LYS A 1 269 ? -24.998 11.408 -30.618 1.00 25.89 269 LYS A N 1
ATOM 2105 C CA . LYS A 1 269 ? -24.795 12.468 -31.633 1.00 25.89 269 LYS A CA 1
ATOM 2106 C C . LYS A 1 269 ? -25.620 13.750 -31.492 1.00 25.89 269 LYS A C 1
ATOM 2108 O O . LYS A 1 269 ? -26.784 13.793 -31.858 1.00 25.89 269 LYS A O 1
ATOM 2113 N N . PHE A 1 270 ? -24.917 14.826 -31.140 1.00 23.69 270 PHE A N 1
ATOM 2114 C CA . PHE A 1 270 ? -24.684 16.019 -31.980 1.00 23.69 270 PHE A CA 1
ATOM 2115 C C . PHE A 1 270 ? -23.740 16.965 -31.210 1.00 23.69 270 PHE A C 1
ATOM 2117 O O . PHE A 1 270 ? -23.876 17.076 -30.001 1.00 23.69 270 PHE A O 1
ATOM 2124 N N . LEU A 1 271 ? -22.830 17.747 -31.779 1.00 25.91 271 LEU A N 1
ATOM 2125 C CA . LEU A 1 271 ? -21.879 17.639 -32.886 1.00 25.91 271 LEU A CA 1
ATOM 2126 C C . LEU A 1 271 ? -20.898 18.810 -32.633 1.00 25.91 271 LEU A C 1
ATOM 2128 O O . LEU A 1 271 ? -21.320 19.863 -32.171 1.00 25.91 271 LEU A O 1
ATOM 2132 N N . LEU A 1 272 ? -19.614 18.591 -32.925 1.00 25.61 272 LEU A N 1
ATOM 2133 C CA . LEU A 1 272 ? -18.629 19.561 -33.432 1.00 25.61 272 LEU A CA 1
ATOM 2134 C C . LEU A 1 272 ? -18.707 21.026 -32.959 1.00 25.61 272 LEU A C 1
ATOM 2136 O O . LEU A 1 272 ? -19.517 21.807 -33.450 1.00 25.61 272 LEU A O 1
ATOM 2140 N N . GLN A 1 273 ? -17.678 21.453 -32.223 1.00 26.11 273 GLN A N 1
ATOM 2141 C CA . GLN A 1 273 ? -17.098 22.769 -32.476 1.00 26.11 273 GLN A CA 1
ATOM 2142 C C . GLN A 1 273 ? -15.571 22.685 -32.390 1.00 26.11 273 GLN A C 1
ATOM 2144 O O . GLN A 1 273 ? -14.988 22.471 -31.328 1.00 26.11 273 GLN A O 1
ATOM 2149 N N . GLU A 1 274 ? -14.940 22.792 -33.560 1.00 30.44 274 GLU A N 1
ATOM 2150 C CA . GLU A 1 274 ? -13.514 23.048 -33.724 1.00 30.44 274 GLU A CA 1
ATOM 2151 C C . GLU A 1 274 ? -13.114 24.305 -32.948 1.00 30.44 274 GLU A C 1
ATOM 2153 O O . GLU A 1 274 ? -13.706 25.372 -33.127 1.00 30.44 274 GLU A O 1
ATOM 2158 N N . LYS A 1 275 ? -12.024 24.221 -32.181 1.00 26.08 275 LYS A N 1
ATOM 2159 C CA . LYS A 1 275 ? -11.182 25.392 -31.951 1.00 26.08 275 LYS A CA 1
ATOM 2160 C C . LYS A 1 275 ? -9.715 25.005 -32.077 1.00 26.08 275 LYS A C 1
ATOM 2162 O O . LYS A 1 275 ? -9.148 24.270 -31.276 1.00 26.08 275 LYS A O 1
ATOM 2167 N N . LYS A 1 276 ? -9.160 25.492 -33.178 1.00 26.80 276 LYS A N 1
ATOM 2168 C CA . LYS A 1 276 ? -7.786 25.409 -33.649 1.00 26.80 276 LYS A CA 1
ATOM 2169 C C . LYS A 1 276 ? -6.975 26.470 -32.906 1.00 26.80 276 LYS A C 1
ATOM 2171 O O . LYS A 1 276 ? -7.178 27.650 -33.165 1.00 26.80 276 LYS A O 1
ATOM 2176 N N . GLU A 1 277 ? -6.072 26.077 -32.011 1.00 28.55 277 GLU A N 1
ATOM 2177 C CA . GLU A 1 277 ? -5.057 26.989 -31.469 1.00 28.55 277 GLU A CA 1
ATOM 2178 C C . GLU A 1 277 ? -3.662 26.359 -31.566 1.00 28.55 277 GLU A C 1
ATOM 2180 O O . GLU A 1 277 ? -3.424 25.199 -31.233 1.00 28.55 277 GLU A O 1
ATOM 2185 N N . SER A 1 278 ? -2.776 27.152 -32.158 1.00 24.75 278 SER A N 1
ATOM 2186 C CA . SER A 1 278 ? -1.436 26.858 -32.645 1.00 24.75 278 SER A CA 1
ATOM 2187 C C . SER A 1 278 ? -0.410 26.699 -31.524 1.00 24.75 278 SER A C 1
ATOM 2189 O O . SER A 1 278 ? -0.302 27.564 -30.656 1.00 24.75 278 SER A O 1
ATOM 2191 N N . MET A 1 279 ? 0.418 25.656 -31.606 1.00 26.39 279 MET A N 1
ATOM 2192 C CA . MET A 1 279 ? 1.635 25.515 -30.802 1.00 26.39 279 MET A CA 1
ATOM 2193 C C . MET A 1 279 ? 2.791 26.329 -31.405 1.00 26.39 279 MET A C 1
ATOM 2195 O O . MET A 1 279 ? 3.003 26.242 -32.616 1.00 26.39 279 MET A O 1
ATOM 2199 N N . PRO A 1 280 ? 3.610 27.037 -30.608 1.00 27.45 280 PRO A N 1
ATOM 2200 C CA . PRO A 1 280 ? 4.933 27.447 -31.049 1.00 27.45 280 PRO A CA 1
ATOM 2201 C C . PRO A 1 280 ? 5.940 26.305 -30.851 1.00 27.45 280 PRO A C 1
ATOM 2203 O O . PRO A 1 280 ? 6.048 25.706 -29.779 1.00 27.45 280 PRO A O 1
ATOM 2206 N N . ALA A 1 281 ? 6.690 26.021 -31.913 1.00 25.86 281 ALA A N 1
ATOM 2207 C CA . ALA A 1 281 ? 7.838 25.130 -31.913 1.00 25.86 281 ALA A CA 1
ATOM 2208 C C . ALA A 1 281 ? 8.956 25.710 -31.032 1.00 25.86 281 ALA A C 1
ATOM 2210 O O . ALA A 1 281 ? 9.496 26.776 -31.323 1.00 25.86 281 ALA A O 1
ATOM 2211 N N . MET A 1 282 ? 9.325 24.999 -29.966 1.00 23.66 282 MET A N 1
ATOM 2212 C CA . MET A 1 282 ? 10.522 25.309 -29.188 1.00 23.66 282 MET A CA 1
ATOM 2213 C C . MET A 1 282 ? 11.693 24.505 -29.760 1.00 23.66 282 MET A C 1
ATOM 2215 O O . MET A 1 282 ? 11.887 23.333 -29.447 1.00 23.66 282 MET A O 1
ATOM 2219 N N . PHE A 1 283 ? 12.446 25.154 -30.649 1.00 23.03 283 PHE A N 1
ATOM 2220 C CA . PHE A 1 283 ? 13.765 24.717 -31.092 1.00 23.03 283 PHE A CA 1
ATOM 2221 C C . PHE A 1 283 ? 14.722 24.712 -29.893 1.00 23.03 283 PHE A C 1
ATOM 2223 O O . PHE A 1 283 ? 14.970 25.754 -29.289 1.00 23.03 283 PHE A O 1
ATOM 2230 N N . ILE A 1 284 ? 15.285 23.551 -29.560 1.00 25.73 284 ILE A N 1
ATOM 2231 C CA . ILE A 1 284 ? 16.425 23.459 -28.645 1.00 25.73 284 ILE A CA 1
ATOM 2232 C C . ILE A 1 284 ? 17.690 23.476 -29.506 1.00 25.73 284 ILE A C 1
ATOM 2234 O O . ILE A 1 284 ? 18.037 22.483 -30.144 1.00 25.73 284 ILE A O 1
ATOM 2238 N N . CYS A 1 285 ? 18.363 24.628 -29.537 1.00 22.94 285 CYS A N 1
ATOM 2239 C CA . CYS A 1 285 ? 19.727 24.757 -30.040 1.00 22.94 285 CYS A CA 1
ATOM 2240 C C . CYS A 1 285 ? 20.682 23.964 -29.140 1.00 22.94 285 CYS A C 1
ATOM 2242 O O . CYS A 1 285 ? 20.836 24.275 -27.959 1.00 22.94 285 CYS A O 1
ATOM 2244 N N . PHE A 1 286 ? 21.362 22.973 -29.711 1.00 24.36 286 PHE A N 1
ATOM 2245 C CA . PHE A 1 286 ? 22.561 22.382 -29.124 1.00 24.36 286 PHE A CA 1
ATOM 2246 C C . PHE A 1 286 ? 23.724 23.360 -29.340 1.00 24.36 286 PHE A C 1
ATOM 2248 O O . PHE A 1 286 ? 24.245 23.461 -30.450 1.00 24.36 286 PHE A O 1
ATOM 2255 N N . SER A 1 287 ? 24.125 24.102 -28.302 1.00 25.08 287 SER A N 1
ATOM 2256 C CA . SER A 1 287 ? 25.416 24.796 -28.313 1.00 25.08 287 SER A CA 1
ATOM 2257 C C . SER A 1 287 ? 26.503 23.854 -27.802 1.00 25.08 287 SER A C 1
ATOM 2259 O O . SER A 1 287 ? 26.443 23.376 -26.668 1.00 25.08 287 SER A O 1
ATOM 2261 N N . ASP A 1 288 ? 27.487 23.615 -28.664 1.00 29.88 288 ASP A N 1
ATOM 2262 C CA . ASP A 1 288 ? 28.769 22.975 -28.383 1.00 29.88 288 ASP A CA 1
ATOM 2263 C C . ASP A 1 288 ? 29.445 23.641 -27.170 1.00 29.88 288 ASP A C 1
ATOM 2265 O O . ASP A 1 288 ? 29.713 24.841 -27.174 1.00 29.88 288 ASP A O 1
ATOM 2269 N N . SER A 1 289 ? 29.718 22.861 -26.125 1.00 25.91 289 SER A N 1
ATOM 2270 C CA . SER A 1 289 ? 30.723 23.219 -25.126 1.00 25.91 289 SER A CA 1
ATOM 2271 C C . SER A 1 289 ? 31.456 21.962 -24.675 1.00 25.91 289 SER A C 1
ATOM 2273 O O . SER A 1 289 ? 31.120 21.288 -23.701 1.00 25.91 289 SER A O 1
ATOM 2275 N N . ARG A 1 290 ? 32.483 21.628 -25.456 1.00 31.78 290 ARG A N 1
ATOM 2276 C CA . ARG A 1 290 ? 33.618 20.811 -25.033 1.00 31.78 290 ARG A CA 1
ATOM 2277 C C . ARG A 1 290 ? 34.380 21.508 -23.904 1.00 31.78 290 ARG A C 1
ATOM 2279 O O . ARG A 1 290 ? 35.153 22.422 -24.190 1.00 31.78 290 ARG A O 1
ATOM 2286 N N . ARG A 1 291 ? 34.269 20.981 -22.681 1.00 32.44 291 ARG A N 1
ATOM 2287 C CA . ARG A 1 291 ? 35.382 20.500 -21.829 1.00 32.44 291 ARG A CA 1
ATOM 2288 C C . ARG A 1 291 ? 34.920 20.294 -20.381 1.00 32.44 291 ARG A C 1
ATOM 2290 O O . ARG A 1 291 ? 34.044 20.990 -19.893 1.00 32.44 291 ARG A O 1
ATOM 2297 N N . ASP A 1 292 ? 35.564 19.318 -19.746 1.00 35.00 292 ASP A N 1
ATOM 2298 C CA . ASP A 1 292 ? 35.618 19.060 -18.303 1.00 35.00 292 ASP A CA 1
ATOM 2299 C C . ASP A 1 292 ? 34.409 18.396 -17.632 1.00 35.00 292 ASP A C 1
ATOM 2301 O O . ASP A 1 292 ? 33.685 18.997 -16.847 1.00 35.00 292 ASP A O 1
ATOM 2305 N N . ILE A 1 293 ? 34.286 17.075 -17.817 1.00 35.44 293 ILE A N 1
ATOM 2306 C CA . ILE A 1 293 ? 33.765 16.208 -16.749 1.00 35.44 293 ILE A CA 1
ATOM 2307 C C . ILE A 1 293 ? 34.768 15.082 -16.516 1.00 35.44 293 ILE A C 1
ATOM 2309 O O . ILE A 1 293 ? 34.893 14.128 -17.286 1.00 35.44 293 ILE A O 1
ATOM 2313 N N . ALA A 1 294 ? 35.523 15.260 -15.435 1.00 34.31 294 ALA A N 1
ATOM 2314 C CA . ALA A 1 294 ? 36.412 14.275 -14.858 1.00 34.31 294 ALA A CA 1
ATOM 2315 C C . ALA A 1 294 ? 35.661 12.972 -14.540 1.00 34.31 294 ALA A C 1
ATOM 2317 O O . ALA A 1 294 ? 34.485 12.968 -14.179 1.00 34.31 294 ALA A O 1
ATOM 2318 N N . ARG A 1 295 ? 36.389 11.863 -14.683 1.00 38.81 295 ARG A N 1
ATOM 2319 C CA . ARG A 1 295 ? 35.990 10.477 -14.412 1.00 38.81 295 ARG A CA 1
ATOM 2320 C C . ARG A 1 295 ? 35.177 10.343 -13.116 1.00 38.81 295 ARG A C 1
ATOM 2322 O O . ARG A 1 295 ? 35.754 10.310 -12.035 1.00 38.81 295 ARG A O 1
ATOM 2329 N N . ILE A 1 296 ? 33.861 10.182 -13.233 1.00 37.97 296 ILE A N 1
ATOM 2330 C CA . ILE A 1 296 ? 33.029 9.633 -12.158 1.00 37.97 296 ILE A CA 1
ATOM 2331 C C . ILE A 1 296 ? 32.889 8.143 -12.448 1.00 37.97 296 ILE A C 1
ATOM 2333 O O . ILE A 1 296 ? 32.317 7.748 -13.466 1.00 37.97 296 ILE A O 1
ATOM 2337 N N . SER A 1 297 ? 33.477 7.313 -11.590 1.00 35.22 297 SER A N 1
ATOM 2338 C CA . SER A 1 297 ? 33.364 5.865 -11.712 1.00 35.22 297 SER A CA 1
ATOM 2339 C C . SER A 1 297 ? 31.928 5.437 -11.380 1.00 35.22 297 SER A C 1
ATOM 2341 O O . SER A 1 297 ? 31.291 5.984 -10.481 1.00 35.22 297 SER A O 1
ATOM 2343 N N . VAL A 1 298 ? 31.394 4.444 -12.096 1.00 34.19 298 VAL A N 1
ATOM 2344 C CA . VAL A 1 298 ? 30.038 3.901 -11.868 1.00 34.19 298 VAL A CA 1
ATOM 2345 C C . VAL A 1 298 ? 29.854 3.407 -10.418 1.00 34.19 298 VAL A C 1
ATOM 2347 O O . VAL A 1 298 ? 28.738 3.433 -9.898 1.00 34.19 298 VAL A O 1
ATOM 2350 N N . LEU A 1 299 ? 30.951 3.056 -9.730 1.00 35.47 299 LEU A N 1
ATOM 2351 C CA . LEU A 1 299 ? 30.953 2.681 -8.315 1.00 35.47 299 LEU A CA 1
ATOM 2352 C C . LEU A 1 299 ? 30.630 3.850 -7.364 1.00 35.47 299 LEU A C 1
ATOM 2354 O O . LEU A 1 299 ? 29.943 3.642 -6.359 1.00 35.47 299 LEU A O 1
ATOM 2358 N N . ASP A 1 300 ? 31.031 5.081 -7.689 1.00 34.12 300 ASP A N 1
ATOM 2359 C CA . ASP A 1 300 ? 30.793 6.252 -6.832 1.00 34.12 300 ASP A CA 1
ATOM 2360 C C . ASP A 1 300 ? 29.311 6.653 -6.792 1.00 34.12 300 ASP A C 1
ATOM 2362 O O . ASP A 1 300 ? 28.788 7.053 -5.748 1.00 34.12 300 ASP A O 1
ATOM 2366 N N . ILE A 1 301 ? 28.596 6.457 -7.904 1.00 42.53 301 ILE A N 1
ATOM 2367 C CA . ILE A 1 301 ? 27.156 6.736 -8.011 1.00 42.53 301 ILE A CA 1
ATOM 2368 C C . ILE A 1 301 ? 26.348 5.689 -7.233 1.00 42.53 301 ILE A C 1
ATOM 2370 O O . ILE A 1 301 ? 25.404 6.033 -6.514 1.00 42.53 301 ILE A O 1
ATOM 2374 N N . THR A 1 302 ? 26.743 4.412 -7.300 1.00 39.56 302 THR A N 1
ATOM 2375 C CA . THR A 1 302 ? 26.115 3.357 -6.488 1.00 39.56 302 THR A CA 1
ATOM 2376 C C . THR A 1 302 ? 26.344 3.571 -4.993 1.00 39.56 302 THR A C 1
ATOM 2378 O O . THR A 1 302 ? 25.425 3.383 -4.196 1.00 39.56 302 THR A O 1
ATOM 2381 N N . HIS A 1 303 ? 27.525 4.054 -4.604 1.00 35.34 303 HIS A N 1
ATOM 2382 C CA . HIS A 1 303 ? 27.846 4.334 -3.209 1.00 35.34 303 HIS A CA 1
ATOM 2383 C C . HIS A 1 303 ? 27.099 5.573 -2.670 1.00 35.34 303 HIS A C 1
ATOM 2385 O O . HIS A 1 303 ? 26.608 5.554 -1.537 1.00 35.34 303 HIS A O 1
ATOM 2391 N N . GLN A 1 304 ? 26.900 6.617 -3.489 1.00 37.75 304 GLN A N 1
ATOM 2392 C CA . GLN A 1 304 ? 26.045 7.762 -3.133 1.00 37.75 304 GLN A CA 1
ATOM 2393 C C . GLN A 1 304 ? 24.558 7.391 -3.005 1.00 37.75 304 GLN A C 1
ATOM 2395 O O . GLN A 1 304 ? 23.871 7.919 -2.125 1.00 37.75 304 GLN A O 1
ATOM 2400 N N . MET A 1 305 ? 24.045 6.457 -3.815 1.00 36.97 305 MET A N 1
ATOM 2401 C CA . MET A 1 305 ? 22.666 5.963 -3.672 1.00 36.97 305 MET A CA 1
ATOM 2402 C C . MET A 1 305 ? 22.457 5.141 -2.393 1.00 36.97 305 MET A C 1
ATOM 2404 O O . MET A 1 305 ? 21.412 5.264 -1.750 1.00 36.97 305 MET A O 1
ATOM 2408 N N . ILE A 1 306 ? 23.454 4.358 -1.974 1.00 39.78 306 ILE A N 1
ATOM 2409 C CA . ILE A 1 306 ? 23.400 3.609 -0.709 1.00 39.78 306 ILE A CA 1
ATOM 2410 C C . ILE A 1 306 ? 23.447 4.574 0.487 1.00 39.78 306 ILE A C 1
ATOM 2412 O O . ILE A 1 306 ? 22.618 4.464 1.390 1.00 39.78 306 ILE A O 1
ATOM 2416 N N . LYS A 1 307 ? 24.332 5.581 0.465 1.00 33.84 307 LYS A N 1
ATOM 2417 C CA . LYS A 1 307 ? 24.426 6.594 1.534 1.00 33.84 307 LYS A CA 1
ATOM 2418 C C . LYS A 1 307 ? 23.200 7.505 1.645 1.00 33.84 307 LYS A C 1
ATOM 2420 O O . LYS A 1 307 ? 22.805 7.834 2.752 1.00 33.84 307 LYS A O 1
ATOM 2425 N N . SER A 1 308 ? 22.578 7.906 0.536 1.00 38.25 308 SER A N 1
ATOM 2426 C CA . SER A 1 308 ? 21.395 8.790 0.569 1.00 38.25 308 SER A CA 1
ATOM 2427 C C . SER A 1 308 ? 20.096 8.069 0.943 1.00 38.25 308 SER A C 1
ATOM 2429 O O . SER A 1 308 ? 19.149 8.701 1.408 1.00 38.25 308 SER A O 1
ATOM 2431 N N . THR A 1 309 ? 20.054 6.743 0.784 1.00 40.22 309 THR A N 1
ATOM 2432 C CA . THR A 1 309 ? 18.917 5.906 1.203 1.00 40.22 309 THR A CA 1
ATOM 2433 C C . THR A 1 309 ? 19.047 5.460 2.664 1.00 40.22 309 THR A C 1
ATOM 2435 O O . THR A 1 309 ? 18.049 5.147 3.318 1.00 40.22 309 THR A O 1
ATOM 2438 N N . ILE A 1 310 ? 20.268 5.473 3.207 1.00 41.69 310 ILE A N 1
ATOM 2439 C CA . ILE A 1 310 ? 20.559 5.140 4.597 1.00 41.69 310 ILE A CA 1
ATOM 2440 C C . ILE A 1 310 ? 20.811 6.442 5.373 1.00 41.69 310 ILE A C 1
ATOM 2442 O O . ILE A 1 310 ? 21.941 6.875 5.577 1.00 41.69 310 ILE A O 1
ATOM 2446 N N . HIS A 1 311 ? 19.700 6.948 5.922 1.00 40.41 311 HIS A N 1
ATOM 2447 C CA . HIS A 1 311 ? 19.559 7.460 7.294 1.00 40.41 311 HIS A CA 1
ATOM 2448 C C . HIS A 1 311 ? 19.437 8.983 7.551 1.00 40.41 311 HIS A C 1
ATOM 2450 O O . HIS A 1 311 ? 19.744 9.818 6.708 1.00 40.41 311 HIS A O 1
ATOM 2456 N N . PRO A 1 312 ? 18.953 9.335 8.761 1.00 45.88 312 PRO A N 1
ATOM 2457 C CA . PRO A 1 312 ? 19.890 9.861 9.752 1.00 45.88 312 PRO A CA 1
ATOM 2458 C C . PRO A 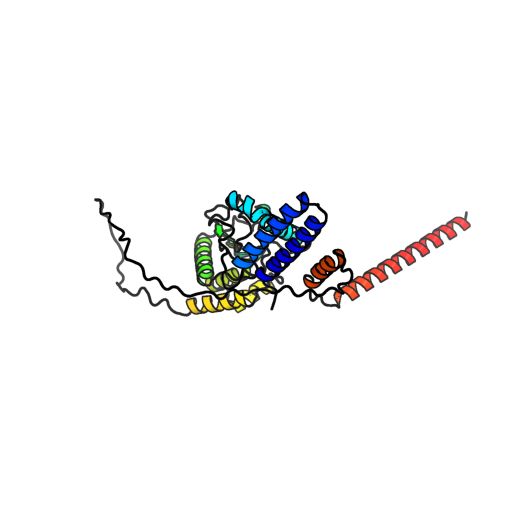1 312 ? 20.047 8.845 10.884 1.00 45.88 312 PRO A C 1
ATOM 2460 O O . PRO A 1 312 ? 19.116 8.612 11.657 1.00 45.88 312 PRO A O 1
ATOM 2463 N N . MET A 1 313 ? 21.173 8.130 10.884 1.00 37.72 313 MET A N 1
ATOM 2464 C CA . MET A 1 313 ? 21.520 7.114 11.873 1.00 37.72 313 MET A CA 1
ATOM 2465 C C . MET A 1 313 ? 22.218 7.920 12.931 1.00 37.72 313 MET A C 1
ATOM 2467 O O . MET A 1 313 ? 23.171 8.639 12.636 1.00 37.72 313 MET A O 1
ATOM 2471 N N . ASN A 1 314 ? 21.682 7.847 14.135 1.00 35.53 314 ASN A N 1
ATOM 2472 C CA . ASN A 1 314 ? 22.235 8.497 15.297 1.00 35.53 314 ASN A CA 1
ATOM 2473 C C . ASN A 1 314 ? 23.714 8.087 15.428 1.00 35.53 314 ASN A C 1
ATOM 2475 O O . ASN A 1 314 ? 24.030 6.903 15.568 1.00 35.53 314 ASN A O 1
ATOM 2479 N N . THR A 1 315 ? 24.619 9.062 15.352 1.00 39.22 315 THR A N 1
ATOM 2480 C CA . THR A 1 315 ? 26.085 8.907 15.388 1.00 39.22 315 THR A CA 1
ATOM 2481 C C . THR A 1 315 ? 26.602 8.290 16.697 1.00 39.22 315 THR A C 1
ATOM 2483 O O . THR A 1 315 ? 27.784 7.989 16.819 1.00 39.22 315 THR A O 1
ATOM 2486 N N . SER A 1 316 ? 25.719 8.032 17.664 1.00 35.69 316 SER A N 1
ATOM 2487 C CA . SER A 1 316 ? 26.018 7.447 18.971 1.00 35.69 316 SER A CA 1
ATOM 2488 C C . SER A 1 316 ? 26.085 5.911 19.003 1.00 35.69 316 SER A C 1
ATOM 2490 O O . SER A 1 316 ? 26.630 5.364 19.961 1.00 35.69 316 SER A O 1
ATOM 2492 N N . ILE A 1 317 ? 25.569 5.201 17.988 1.00 43.41 317 ILE A N 1
ATOM 2493 C CA . ILE A 1 317 ? 25.563 3.719 17.967 1.00 43.41 317 ILE A CA 1
ATOM 2494 C C . ILE A 1 317 ? 26.827 3.157 17.303 1.00 43.41 317 ILE A C 1
ATOM 2496 O O . ILE A 1 317 ? 27.400 2.188 17.795 1.00 43.41 317 ILE A O 1
ATOM 2500 N N . ILE A 1 318 ? 27.327 3.806 16.245 1.00 40.88 318 ILE A N 1
ATOM 2501 C CA . ILE A 1 318 ? 28.563 3.380 15.563 1.00 40.88 318 ILE A CA 1
ATOM 2502 C C . ILE A 1 318 ? 29.775 3.525 16.495 1.00 40.88 318 ILE A C 1
ATOM 2504 O O . ILE A 1 318 ? 30.636 2.650 16.528 1.00 40.88 318 ILE A O 1
ATOM 2508 N N . HIS A 1 319 ? 29.802 4.571 17.326 1.00 39.62 319 HIS A N 1
ATOM 2509 C CA . HIS A 1 319 ? 30.882 4.772 18.293 1.00 39.62 319 HIS A CA 1
ATOM 2510 C C . HIS A 1 319 ? 30.863 3.745 19.440 1.00 39.62 319 HIS A C 1
ATOM 2512 O O . HIS A 1 319 ? 31.903 3.463 20.029 1.00 39.62 319 HIS A O 1
ATOM 2518 N N . ARG A 1 320 ? 29.691 3.165 19.744 1.00 41.28 320 ARG A N 1
ATOM 2519 C CA . ARG A 1 320 ? 29.531 2.153 20.798 1.00 41.28 320 ARG A CA 1
ATOM 2520 C C . ARG A 1 320 ? 29.945 0.764 20.299 1.00 41.28 320 ARG A C 1
ATOM 2522 O O . ARG A 1 320 ? 30.752 0.109 20.939 1.00 41.28 320 ARG A O 1
ATOM 2529 N N . LEU A 1 321 ? 29.532 0.392 19.083 1.00 40.72 321 LEU A N 1
ATOM 2530 C CA . LEU A 1 321 ? 29.923 -0.882 18.461 1.00 40.72 321 LEU A CA 1
ATOM 2531 C C . LEU A 1 321 ? 31.415 -0.944 18.083 1.00 40.72 321 LEU A C 1
ATOM 2533 O O . LEU A 1 321 ? 32.016 -2.018 18.122 1.00 40.72 321 LEU A O 1
ATOM 2537 N N . SER A 1 322 ? 32.028 0.197 17.744 1.00 41.84 322 SER A N 1
ATOM 2538 C CA . SER A 1 322 ? 33.471 0.263 17.477 1.00 41.84 322 SER A CA 1
ATOM 2539 C C . SER A 1 322 ? 34.313 0.117 18.748 1.00 41.84 322 SER A C 1
ATOM 2541 O O . SER A 1 322 ? 35.382 -0.486 18.681 1.00 41.84 322 SER A O 1
ATOM 2543 N N . ASN A 1 323 ? 33.850 0.640 19.890 1.00 44.12 323 ASN A N 1
ATOM 2544 C CA . ASN A 1 323 ? 34.555 0.479 21.164 1.00 44.12 323 ASN A CA 1
ATOM 2545 C C . ASN A 1 323 ? 34.425 -0.951 21.703 1.00 44.12 323 ASN A C 1
ATOM 2547 O O . ASN A 1 323 ? 35.436 -1.529 22.092 1.00 44.12 323 ASN A O 1
ATOM 2551 N N . ASP A 1 324 ? 33.238 -1.557 21.616 1.00 47.78 324 ASP A N 1
ATOM 2552 C CA . ASP A 1 324 ? 33.026 -2.935 22.083 1.00 47.78 324 ASP A CA 1
ATOM 2553 C C . ASP A 1 324 ? 33.859 -3.945 21.267 1.00 47.78 324 ASP A C 1
ATOM 2555 O O . ASP A 1 324 ? 34.430 -4.887 21.814 1.00 47.78 324 ASP A O 1
ATOM 2559 N N . SER A 1 325 ? 34.018 -3.720 19.956 1.00 40.97 325 SER A N 1
ATOM 2560 C CA . SER A 1 325 ? 34.839 -4.588 19.093 1.00 40.97 325 SER A CA 1
ATOM 2561 C C . SER A 1 325 ? 36.344 -4.477 19.388 1.00 40.97 325 SER A C 1
ATOM 2563 O O . SER A 1 325 ? 37.075 -5.464 19.279 1.00 40.97 325 SER A O 1
ATOM 2565 N N . LEU A 1 326 ? 36.817 -3.287 19.782 1.00 43.94 326 LEU A N 1
ATOM 2566 C CA . LEU A 1 326 ? 38.212 -3.061 20.173 1.00 43.94 326 LEU A CA 1
ATOM 2567 C C . LEU A 1 326 ? 38.516 -3.640 21.563 1.00 43.94 326 LEU A C 1
ATOM 2569 O O . LEU A 1 326 ? 39.584 -4.228 21.753 1.00 43.94 326 LEU A O 1
ATOM 2573 N N . GLU A 1 327 ? 37.577 -3.559 22.511 1.00 46.53 327 GLU A N 1
ATOM 2574 C CA . GLU A 1 327 ? 37.736 -4.186 23.829 1.00 46.53 327 GLU A CA 1
ATOM 2575 C C . GLU A 1 327 ? 37.770 -5.717 23.730 1.00 46.53 327 GLU A C 1
ATOM 2577 O O . GLU A 1 327 ? 38.673 -6.339 24.301 1.00 46.53 327 GLU A O 1
ATOM 2582 N N . ILE A 1 328 ? 36.895 -6.330 22.923 1.00 47.47 328 ILE A N 1
ATOM 2583 C CA . ILE A 1 328 ? 36.875 -7.789 22.724 1.00 47.47 328 ILE A CA 1
ATOM 2584 C C . ILE A 1 328 ? 38.191 -8.278 22.097 1.00 47.47 328 ILE A C 1
ATOM 2586 O O . ILE A 1 328 ? 38.815 -9.199 22.632 1.00 47.47 328 ILE A O 1
ATOM 2590 N N . SER A 1 329 ? 38.693 -7.608 21.052 1.00 42.38 329 SER A N 1
ATOM 2591 C CA . SER A 1 329 ? 39.964 -7.974 20.403 1.00 42.38 329 SER A CA 1
ATOM 2592 C C . SER A 1 329 ? 41.180 -7.819 21.326 1.00 42.38 329 SER A C 1
ATOM 2594 O O . SER A 1 329 ? 42.131 -8.609 21.233 1.00 42.38 329 SER A O 1
ATOM 2596 N N . SER A 1 330 ? 41.166 -6.827 22.223 1.00 48.34 330 SER A N 1
ATOM 2597 C CA . SER A 1 330 ? 42.235 -6.636 23.209 1.00 48.34 330 SER A CA 1
ATOM 2598 C C . SER A 1 330 ? 42.220 -7.729 24.285 1.00 48.34 330 SER A C 1
ATOM 2600 O O . SER A 1 330 ? 43.278 -8.235 24.672 1.00 48.34 330 SER A O 1
ATOM 2602 N N . SER A 1 331 ? 41.026 -8.169 24.697 1.00 50.53 331 SER A N 1
ATOM 2603 C CA . SER A 1 331 ? 40.843 -9.214 25.705 1.00 50.53 331 SER A CA 1
ATOM 2604 C C . SER A 1 331 ? 41.248 -10.601 25.190 1.00 50.53 331 SER A C 1
ATOM 2606 O O . SER A 1 331 ? 41.932 -11.340 25.901 1.00 50.53 331 SER A O 1
ATOM 2608 N N . GLU A 1 332 ? 40.946 -10.938 23.931 1.00 52.00 332 GLU A N 1
ATOM 2609 C CA . GLU A 1 332 ? 41.356 -12.209 23.315 1.00 52.00 332 GLU A CA 1
ATOM 2610 C C . GLU A 1 332 ? 42.868 -12.270 23.072 1.00 52.00 332 GLU A C 1
ATOM 2612 O O . GLU A 1 332 ? 43.500 -13.296 23.336 1.00 52.00 332 GLU A O 1
ATOM 2617 N N . SER A 1 333 ? 43.474 -11.157 22.645 1.00 47.97 333 SER A N 1
ATOM 2618 C CA . SER A 1 333 ? 44.928 -11.073 22.439 1.00 47.97 333 SER A CA 1
ATOM 2619 C C . SER A 1 333 ? 45.694 -11.188 23.761 1.00 47.97 333 SER A C 1
ATOM 2621 O O . SER A 1 333 ? 46.715 -11.876 23.839 1.00 47.97 333 SER A O 1
ATOM 2623 N N . TYR A 1 334 ? 45.170 -10.581 24.830 1.00 48.16 334 TYR A N 1
ATOM 2624 C CA . TYR A 1 334 ? 45.733 -10.698 26.174 1.00 48.16 334 TYR A CA 1
ATOM 2625 C C . TYR A 1 334 ? 45.585 -12.117 26.754 1.00 48.16 334 TYR A C 1
ATOM 2627 O O . TYR A 1 334 ? 46.500 -12.624 27.409 1.00 48.16 334 TYR A O 1
ATOM 2635 N N . SER A 1 335 ? 44.465 -12.789 26.470 1.00 54.44 335 SER A N 1
ATOM 2636 C CA . SER A 1 335 ? 44.190 -14.164 26.912 1.00 54.44 335 SER A CA 1
ATOM 2637 C C . SER A 1 335 ? 45.117 -15.178 26.235 1.00 54.44 335 SER A C 1
ATOM 2639 O O . SER A 1 335 ? 45.767 -15.968 26.925 1.00 54.44 335 SER A O 1
ATOM 2641 N N . ARG A 1 336 ? 45.274 -15.089 24.905 1.00 55.38 336 ARG A N 1
ATOM 2642 C CA . ARG A 1 336 ? 46.184 -15.949 24.125 1.00 55.38 336 ARG A CA 1
ATOM 2643 C C . ARG A 1 336 ? 47.644 -15.800 24.546 1.00 55.38 336 ARG A C 1
ATOM 2645 O O . ARG A 1 336 ? 48.329 -16.800 24.746 1.00 55.38 336 ARG A O 1
ATOM 2652 N N . GLY A 1 337 ? 48.109 -14.569 24.776 1.00 61.28 337 GLY A N 1
ATOM 2653 C CA . GLY A 1 337 ? 49.486 -14.325 25.224 1.00 61.28 337 GLY A CA 1
ATOM 2654 C C . GLY A 1 337 ? 49.801 -14.932 26.599 1.00 61.28 337 GLY A C 1
ATOM 2655 O O . GLY A 1 337 ? 50.925 -15.377 26.849 1.00 61.28 337 GLY A O 1
ATOM 2656 N N . ARG A 1 338 ? 48.809 -15.001 27.497 1.00 61.22 338 ARG A N 1
ATOM 2657 C CA . ARG A 1 338 ? 48.969 -15.581 28.840 1.00 61.22 338 ARG A CA 1
ATOM 2658 C C . ARG A 1 338 ? 48.998 -17.117 28.808 1.00 61.22 338 ARG A C 1
ATOM 2660 O O . ARG A 1 338 ? 49.653 -17.732 29.652 1.00 61.22 338 ARG A O 1
ATOM 2667 N N . GLU A 1 339 ? 48.330 -17.732 27.836 1.00 60.16 339 GLU A N 1
ATOM 2668 C CA . GLU A 1 339 ? 48.289 -19.184 27.641 1.00 60.16 339 GLU A CA 1
ATOM 2669 C C . GLU A 1 339 ? 49.569 -19.711 26.971 1.00 60.16 339 GLU A C 1
ATOM 2671 O O . GLU A 1 339 ? 50.175 -20.666 27.467 1.00 60.16 339 GLU A O 1
ATOM 2676 N N . ASP A 1 340 ? 50.096 -18.991 25.976 1.00 63.16 340 ASP A N 1
ATOM 2677 C CA . ASP A 1 340 ? 51.392 -19.301 25.357 1.00 63.16 340 ASP A CA 1
ATOM 2678 C C . ASP A 1 340 ? 52.558 -19.182 26.352 1.00 63.16 340 ASP A C 1
ATOM 2680 O O . ASP A 1 340 ? 53.451 -20.035 26.395 1.00 63.16 340 ASP A O 1
ATOM 2684 N N . GLN A 1 341 ? 52.532 -18.184 27.246 1.00 62.47 341 GLN A N 1
ATOM 2685 C CA . GLN A 1 341 ? 53.531 -18.076 28.316 1.00 62.47 341 GLN A CA 1
ATOM 2686 C C . GLN A 1 341 ? 53.425 -19.200 29.360 1.00 62.47 341 GLN A C 1
ATOM 2688 O O . GLN A 1 341 ? 54.446 -19.604 29.929 1.00 62.47 341 GLN A O 1
ATOM 2693 N N . ARG A 1 342 ? 52.224 -19.738 29.619 1.00 64.19 342 ARG A N 1
ATOM 2694 C CA . ARG A 1 342 ? 52.039 -20.904 30.503 1.00 64.19 342 ARG A CA 1
ATOM 2695 C C . ARG A 1 342 ? 52.578 -22.182 29.861 1.00 64.19 342 ARG A C 1
ATOM 2697 O O . ARG A 1 342 ? 53.279 -22.937 30.536 1.00 64.19 342 ARG A O 1
ATOM 2704 N N . LEU A 1 343 ? 52.346 -22.385 28.564 1.00 65.50 343 LEU A N 1
ATOM 2705 C CA . LEU A 1 343 ? 52.862 -23.536 27.814 1.00 65.50 343 LEU A CA 1
ATOM 2706 C C . LEU A 1 343 ? 54.394 -23.508 27.676 1.00 65.50 343 LEU A C 1
ATOM 2708 O O . LEU A 1 343 ? 55.052 -24.537 27.847 1.00 65.50 343 LEU A O 1
ATOM 2712 N N . LEU A 1 344 ? 54.988 -22.328 27.471 1.00 64.38 344 LEU A N 1
ATOM 2713 C CA . LEU A 1 344 ? 56.446 -22.157 27.447 1.00 64.38 344 LEU A CA 1
ATOM 2714 C C . LEU A 1 344 ? 57.099 -22.422 28.813 1.00 64.38 344 LEU A C 1
ATOM 2716 O O . LEU A 1 344 ? 58.176 -23.017 28.878 1.00 64.38 344 LEU A O 1
ATOM 2720 N N . ARG A 1 345 ? 56.445 -22.044 29.922 1.00 66.12 345 ARG A N 1
ATOM 2721 C CA . ARG A 1 345 ? 56.925 -22.362 31.281 1.00 66.12 345 ARG A CA 1
ATOM 2722 C C . ARG A 1 345 ? 56.777 -23.847 31.630 1.00 66.12 345 ARG A C 1
ATOM 2724 O O . ARG A 1 345 ? 57.631 -24.373 32.338 1.00 66.12 345 ARG A O 1
ATOM 2731 N N . ALA A 1 346 ? 55.755 -24.529 31.109 1.00 62.94 346 ALA A N 1
ATOM 2732 C CA . ALA A 1 346 ? 55.578 -25.973 31.283 1.00 62.94 346 ALA A CA 1
ATOM 2733 C C . ALA A 1 346 ? 56.630 -26.797 30.515 1.00 62.94 346 ALA A C 1
ATOM 2735 O O . ALA A 1 346 ? 57.066 -27.836 31.003 1.00 62.94 346 ALA A O 1
ATOM 2736 N N . ARG A 1 347 ? 57.097 -26.310 29.355 1.00 64.19 347 ARG A N 1
ATOM 2737 C CA . ARG A 1 347 ? 58.172 -26.947 28.572 1.00 64.19 347 ARG A CA 1
ATOM 2738 C C . ARG A 1 347 ? 59.577 -26.788 29.159 1.00 64.19 347 ARG A C 1
ATOM 2740 O O . ARG A 1 347 ? 60.431 -27.591 28.833 1.00 64.19 347 ARG A O 1
ATOM 2747 N N . ARG A 1 348 ? 59.824 -25.796 30.022 1.00 62.53 348 ARG A N 1
ATOM 2748 C CA . ARG A 1 348 ? 61.119 -25.618 30.719 1.00 62.53 348 ARG A CA 1
ATOM 2749 C C . ARG A 1 348 ? 61.258 -26.434 32.013 1.00 62.53 348 ARG A C 1
ATOM 2751 O O . ARG A 1 348 ? 62.289 -26.341 32.667 1.00 62.53 348 ARG A O 1
ATOM 2758 N N . ARG A 1 349 ? 60.215 -27.166 32.425 1.00 59.75 349 ARG A N 1
ATOM 2759 C CA . ARG A 1 349 ? 60.192 -27.990 33.652 1.00 59.75 349 ARG A CA 1
ATOM 2760 C C . ARG A 1 349 ? 60.144 -29.504 33.380 1.00 59.75 349 ARG A C 1
ATOM 2762 O O . ARG A 1 349 ? 59.975 -30.270 34.322 1.00 59.75 349 ARG A O 1
ATOM 2769 N N . ARG A 1 350 ? 60.269 -29.916 32.120 1.00 51.06 350 ARG A N 1
ATOM 2770 C CA . ARG A 1 350 ? 60.618 -31.279 31.697 1.00 51.06 350 ARG A CA 1
ATOM 2771 C C . ARG A 1 350 ? 61.986 -31.208 31.048 1.00 51.06 350 ARG A C 1
ATOM 2773 O O . ARG A 1 350 ? 62.711 -32.212 31.163 1.00 51.06 350 ARG A O 1
#

Secondary structure (DSSP, 8-state):
----HHHHHHHHHHHHHHHHHHHHHTT-HHHHHHHHHHHHHHHHHHHHTSTTT--GGGG---TTSPPPHHHHHHHHHHHHHHHHHHHHHHHH----SEEEEETTEEEES--SSGGGSPSS-PEEEE--SSSPPPTTS-GGGEEE----TT----HHHHHHHHHHHHHHHTTT--EEEE-SSSSSHHHHHHHHHHHHTTSSSSHHHHHHHHHHH-TT----HHHHHHHHHHHHHHHS-----------------------------------------PPPP----------------HHHHHHHHHHHHS----HHHHHHHHHHHHHHHHHHHHHHHHHHHHHHHHHTT-

pLDDT: mean 74.47, std 27.14, range [22.69, 98.38]

Sequence (350 aa):
MGWGISRLIGLKAAVFLSVAYFFHRLDMTLLSFPLIYASVIALLVSIASHPSIDLPLLLGKGSNGSFPVWSWIMFSPFLLFIHLFVLLRRFVKNEPLYTEIADGVYVGGWPSSVERLPPGEPAVIDCTCELPRSSTISENSYLCVATWDTRAPQPSQIESAVRWALRKRSQNKAVYVHCAYGHGRSVCVMCALLVALGLAEDWKAAEQMIREKRPSISMNSLHRKSLEEWAKHLLTPSKRSGESDPVQEPLEVWNNSVPVGLTLSVPMKFLLQEKKESMPAMFICFSDSRRDIARISVLDITHQMIKSTIHPMNTSIIHRLSNDSLEISSSESYSRGREDQRLLRARRRR

Radius of gyration: 29.56 Å; chains: 1; bounding box: 110×59×67 Å

InterPro domains:
  IPR000340 Dual specificity phosphatase, catalytic domain [PF00782] (123-232)
  IPR000387 Tyrosine-specific protein phosphatases domain [PS50056] (156-225)
  IPR020422 Dual specificity protein phosphatase domain [SM00195] (97-233)
  IPR029021 Protein-tyrosine phosphatase-like [G3DSA:3.90.190.10] (97-237)
  IPR029021 Protein-tyrosine phosphatase-like [SSF52799] (98-236)

Organism: Oryza sativa subsp. indica (NCBI:txid39946)